Protein AF-A0A7S2BX86-F1 (afdb_monomer)

Nearest PDB structures (foldseek):
  5mog-assembly1_C  TM=6.515E-01  e=4.517E-07  Oryza sativa Indica Group
  3qj4-assembly1_A  TM=6.784E-01  e=6.298E-02  Homo sapiens
  4gu1-assembly1_A  TM=4.648E-01  e=1.376E-01  Homo sapiens
  6pxs-assembly1_C  TM=3.359E-01  e=2.782E+00  Chelativorans sp. BNC1

Organism: NCBI:txid236787

Structure (mmCIF, N/CA/C/O backbone):
data_AF-A0A7S2BX86-F1
#
_entry.id   AF-A0A7S2BX86-F1
#
loop_
_atom_site.group_PDB
_atom_site.id
_atom_site.type_symbol
_atom_site.label_atom_id
_atom_site.label_alt_id
_atom_site.label_comp_id
_atom_site.label_asym_id
_atom_site.label_entity_id
_atom_site.label_seq_id
_atom_site.pdbx_PDB_ins_code
_atom_site.Cartn_x
_atom_site.Cartn_y
_atom_site.Cartn_z
_atom_site.occupancy
_atom_site.B_iso_or_equiv
_atom_site.auth_seq_id
_atom_site.auth_comp_id
_atom_site.auth_asym_id
_atom_site.auth_atom_id
_atom_site.pdbx_PDB_model_num
ATOM 1 N N . SER A 1 1 ? 20.261 11.003 -6.331 1.00 62.62 1 SER A N 1
ATOM 2 C CA . SER A 1 1 ? 19.860 10.690 -7.721 1.00 62.62 1 SER A CA 1
ATOM 3 C C . SER A 1 1 ? 21.048 10.086 -8.467 1.00 62.62 1 SER A C 1
ATOM 5 O O . SER A 1 1 ? 22.180 10.383 -8.106 1.00 62.62 1 SER A O 1
ATOM 7 N N . SER A 1 2 ? 20.821 9.218 -9.463 1.00 82.38 2 SER A N 1
ATOM 8 C CA . SER A 1 2 ? 21.891 8.619 -10.286 1.00 82.38 2 SER A CA 1
ATOM 9 C C . SER A 1 2 ? 22.032 9.372 -11.618 1.00 82.38 2 SER A C 1
ATOM 11 O O . SER A 1 2 ? 21.102 9.319 -12.428 1.00 82.38 2 SER A O 1
ATOM 13 N N . PRO A 1 3 ? 23.171 10.042 -11.896 1.00 86.81 3 PRO A N 1
ATOM 14 C CA . PRO A 1 3 ? 23.381 10.758 -13.158 1.00 86.81 3 PRO A CA 1
ATOM 15 C C . PRO A 1 3 ? 23.343 9.854 -14.397 1.00 86.81 3 PRO A C 1
ATOM 17 O O . PRO A 1 3 ? 22.970 10.303 -15.477 1.00 86.81 3 PRO A O 1
ATOM 20 N N . GLY A 1 4 ? 23.720 8.578 -14.254 1.00 89.75 4 GLY A N 1
ATOM 21 C CA . GLY A 1 4 ? 23.665 7.605 -15.347 1.00 89.75 4 GLY A CA 1
ATOM 22 C C . GLY A 1 4 ? 22.229 7.280 -15.757 1.00 89.75 4 GLY A C 1
ATOM 23 O O . GLY A 1 4 ? 21.918 7.268 -16.945 1.00 89.75 4 GLY A O 1
ATOM 24 N N . LEU A 1 5 ? 21.342 7.093 -14.774 1.00 89.69 5 LEU A N 1
ATOM 25 C CA . LEU A 1 5 ? 19.931 6.792 -15.025 1.00 89.69 5 LEU A CA 1
ATOM 26 C C . LEU A 1 5 ? 1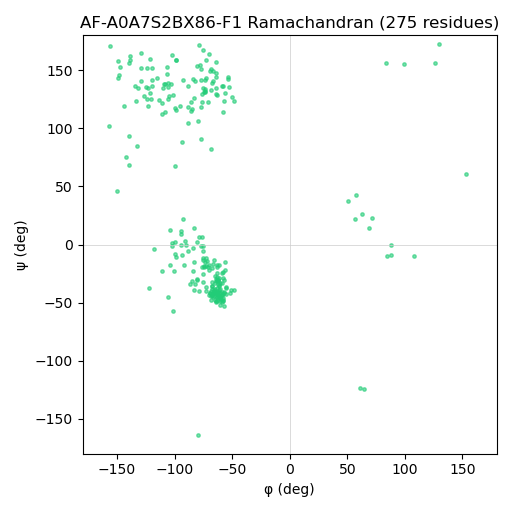9.139 8.028 -15.472 1.00 89.69 5 LEU A C 1
ATOM 28 O O . LEU A 1 5 ? 18.253 7.907 -16.310 1.00 89.69 5 LEU A O 1
ATOM 32 N N . ALA A 1 6 ? 19.496 9.223 -14.996 1.00 90.25 6 ALA A N 1
ATOM 33 C CA . ALA A 1 6 ? 18.808 10.471 -15.349 1.00 90.25 6 ALA A CA 1
ATOM 34 C C . ALA A 1 6 ? 18.856 10.818 -16.855 1.00 90.25 6 ALA A C 1
ATOM 36 O O . ALA A 1 6 ? 18.060 11.619 -17.342 1.00 90.25 6 ALA A O 1
ATOM 37 N N . LYS A 1 7 ? 19.771 10.206 -17.618 1.00 92.25 7 LYS A N 1
ATOM 38 C CA . LYS A 1 7 ? 19.843 10.364 -19.080 1.00 92.25 7 LYS A CA 1
ATOM 39 C C . LYS A 1 7 ? 18.691 9.674 -19.812 1.00 92.25 7 LYS A C 1
ATOM 41 O O . LYS A 1 7 ? 18.428 9.996 -20.968 1.00 92.25 7 LYS A O 1
ATOM 46 N N . PHE A 1 8 ? 18.018 8.720 -19.169 1.00 94.06 8 PHE A N 1
ATOM 47 C CA . PHE A 1 8 ? 16.879 8.026 -19.753 1.00 94.06 8 PHE A CA 1
ATOM 48 C C . PHE A 1 8 ? 15.582 8.696 -19.299 1.00 94.06 8 PHE A C 1
ATOM 50 O O . PHE A 1 8 ? 15.252 8.706 -18.114 1.00 94.06 8 PHE A O 1
ATOM 57 N N . ASP A 1 9 ? 14.823 9.205 -20.272 1.00 93.19 9 ASP A N 1
ATOM 58 C CA . ASP A 1 9 ? 13.551 9.915 -20.072 1.00 93.19 9 ASP A CA 1
ATOM 59 C C . ASP A 1 9 ? 12.583 9.168 -19.138 1.00 93.19 9 ASP A C 1
ATOM 61 O O . ASP A 1 9 ? 11.962 9.764 -18.264 1.00 93.19 9 ASP A O 1
ATOM 65 N N . VAL A 1 10 ? 12.532 7.839 -19.251 1.00 93.44 10 VAL A N 1
ATOM 66 C CA . VAL A 1 10 ? 11.709 6.972 -18.401 1.00 93.44 10 VAL A CA 1
ATOM 67 C C . VAL A 1 10 ? 12.004 7.113 -16.903 1.00 93.44 10 VAL A C 1
ATOM 69 O O . VAL A 1 10 ? 11.069 7.160 -16.107 1.00 93.44 10 VAL A O 1
ATOM 72 N N . PHE A 1 11 ? 13.274 7.216 -16.505 1.00 93.62 11 PHE A N 1
ATOM 73 C CA . PHE A 1 11 ? 13.642 7.328 -15.093 1.00 93.62 11 PHE A CA 1
ATOM 74 C C . PHE A 1 11 ? 13.506 8.757 -14.593 1.00 93.62 11 PHE A C 1
ATOM 76 O O . PHE A 1 11 ? 13.115 8.956 -13.450 1.00 93.62 11 PHE A O 1
ATOM 83 N N . SER A 1 12 ? 13.767 9.748 -15.445 1.00 92.56 12 SER A N 1
ATOM 84 C CA . SER A 1 12 ? 13.556 11.155 -15.099 1.00 92.56 12 SER A CA 1
ATOM 85 C C . SER A 1 12 ? 12.074 11.471 -14.893 1.00 92.56 12 SER A C 1
ATOM 87 O O . SER A 1 12 ? 11.727 12.151 -13.932 1.00 92.56 12 SER A O 1
ATOM 89 N N . LYS A 1 13 ? 11.187 10.907 -15.724 1.00 92.06 13 LYS A N 1
ATOM 90 C CA . LYS A 1 13 ? 9.732 10.992 -15.531 1.00 92.06 13 LYS A CA 1
ATOM 91 C C . LYS A 1 13 ? 9.256 10.234 -14.295 1.00 92.06 13 LYS A C 1
ATOM 93 O O . LYS A 1 13 ? 8.434 10.753 -13.549 1.00 92.06 13 LYS A O 1
ATOM 98 N N . ALA A 1 14 ? 9.781 9.035 -14.044 1.00 91.75 14 ALA A N 1
ATOM 99 C CA . ALA A 1 14 ? 9.449 8.300 -12.823 1.00 91.75 14 ALA A CA 1
ATOM 100 C C . ALA A 1 14 ? 9.889 9.072 -11.569 1.00 91.75 14 ALA A C 1
ATOM 102 O O . ALA A 1 14 ? 9.133 9.168 -10.608 1.00 91.75 14 ALA A O 1
ATOM 103 N N . ALA A 1 15 ? 11.075 9.683 -11.601 1.00 90.38 15 ALA A N 1
ATOM 104 C CA . ALA A 1 15 ? 11.607 10.488 -10.505 1.00 90.38 15 ALA A CA 1
ATOM 105 C C . ALA A 1 15 ? 10.874 11.825 -10.300 1.00 90.38 15 ALA A C 1
ATOM 107 O O . ALA A 1 15 ? 11.018 12.423 -9.238 1.00 90.38 15 ALA A O 1
ATOM 108 N N . SER A 1 16 ? 10.108 12.307 -11.285 1.00 89.56 16 SER A N 1
ATOM 109 C CA . SER A 1 16 ? 9.300 13.524 -11.140 1.00 89.56 16 SER A CA 1
ATOM 110 C C . SER A 1 16 ? 7.940 13.276 -10.483 1.00 89.56 16 SER A C 1
ATOM 112 O O . SER A 1 16 ? 7.166 14.217 -10.322 1.00 89.56 16 SER A O 1
ATOM 114 N N . LEU A 1 17 ? 7.597 12.022 -10.176 1.00 89.25 17 LEU A N 1
ATOM 115 C CA . LEU A 1 17 ? 6.367 11.700 -9.463 1.00 89.25 17 LEU A CA 1
ATOM 116 C C . LEU A 1 17 ? 6.531 12.032 -7.979 1.00 89.25 17 LEU A C 1
ATOM 118 O O . LEU A 1 17 ? 7.505 11.630 -7.347 1.00 89.25 17 LEU A O 1
ATOM 122 N N . ASN A 1 18 ? 5.566 12.770 -7.431 1.00 89.81 18 ASN A N 1
ATOM 123 C CA . ASN A 1 18 ? 5.542 13.066 -6.002 1.00 89.81 18 ASN A CA 1
ATOM 124 C C . ASN A 1 18 ? 5.092 11.836 -5.207 1.00 89.81 18 ASN A C 1
ATOM 126 O O . ASN A 1 18 ? 4.554 10.879 -5.768 1.00 89.81 18 ASN A O 1
ATOM 130 N N . GLY A 1 19 ? 5.273 11.899 -3.892 1.00 91.50 19 GLY A N 1
ATOM 131 C CA . GLY A 1 19 ? 4.654 10.977 -2.949 1.00 91.50 19 GLY A CA 1
ATOM 132 C C . GLY A 1 19 ? 3.448 11.596 -2.241 1.00 91.50 19 GLY A C 1
ATOM 133 O O . GLY A 1 19 ? 3.286 12.817 -2.227 1.00 91.50 19 GLY A O 1
ATOM 134 N N . ILE A 1 20 ? 2.622 10.745 -1.643 1.00 93.06 20 ILE A N 1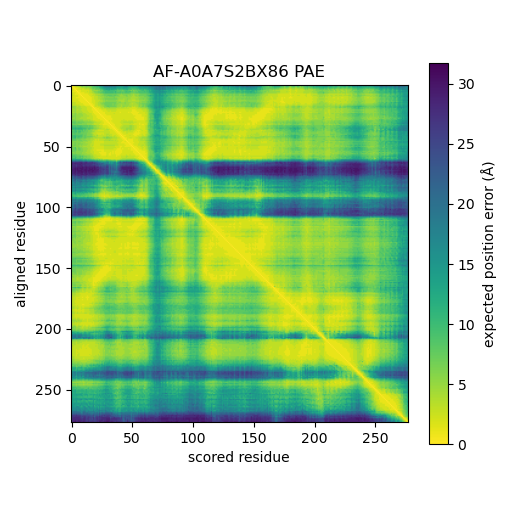
ATOM 135 C CA . ILE A 1 20 ? 1.592 11.103 -0.668 1.00 93.06 20 ILE A CA 1
ATOM 136 C C . ILE A 1 20 ? 2.027 10.676 0.729 1.00 93.06 20 ILE A C 1
ATOM 138 O O . ILE A 1 20 ? 2.777 9.710 0.897 1.00 93.06 20 ILE A O 1
ATOM 142 N N . ASP A 1 21 ? 1.516 11.392 1.723 1.00 96.44 21 ASP A N 1
ATOM 143 C CA . ASP A 1 21 ? 1.677 11.015 3.120 1.00 96.44 21 ASP A CA 1
ATOM 144 C C . ASP A 1 21 ? 0.779 9.820 3.442 1.00 96.44 21 ASP A C 1
ATOM 146 O O . ASP A 1 21 ? -0.362 9.734 2.960 1.00 96.44 21 ASP A O 1
ATOM 150 N N . VAL A 1 22 ? 1.318 8.914 4.259 1.00 96.25 22 VAL A N 1
ATOM 151 C CA . VAL A 1 22 ? 0.605 7.748 4.779 1.00 96.25 22 VAL A CA 1
ATOM 152 C C . VAL A 1 22 ? 0.756 7.663 6.291 1.00 96.25 22 VAL A C 1
ATOM 154 O O . VAL A 1 22 ? 1.834 7.905 6.835 1.00 96.25 22 VAL A O 1
ATOM 157 N N . ILE A 1 23 ? -0.322 7.281 6.970 1.00 98.00 23 ILE A N 1
ATOM 158 C CA . ILE A 1 23 ? -0.281 6.812 8.358 1.00 98.00 23 ILE A CA 1
ATOM 159 C C . ILE A 1 23 ? -0.665 5.342 8.335 1.00 98.00 23 ILE A C 1
ATOM 161 O O . ILE A 1 23 ? -1.729 5.015 7.825 1.00 98.00 23 ILE A O 1
ATOM 165 N N . SER A 1 24 ? 0.185 4.480 8.879 1.00 97.06 24 SER A N 1
ATOM 166 C CA . SER A 1 24 ? -0.137 3.073 9.094 1.00 97.06 24 SER A CA 1
ATOM 167 C C . SER A 1 24 ? -0.391 2.841 10.573 1.00 97.06 24 SER A C 1
ATOM 169 O O . SER A 1 24 ? 0.290 3.406 11.431 1.00 97.06 24 SER A O 1
ATOM 171 N N . THR A 1 25 ? -1.399 2.046 10.888 1.00 98.00 25 THR A N 1
ATOM 172 C CA . THR A 1 25 ? -1.791 1.710 12.250 1.00 98.00 25 THR A CA 1
ATOM 173 C C . THR A 1 25 ? -1.982 0.212 12.367 1.00 98.00 25 THR A C 1
ATOM 175 O O . THR A 1 25 ? -2.632 -0.405 11.529 1.00 98.00 25 THR A O 1
ATOM 178 N N . ARG A 1 26 ? -1.444 -0.382 13.428 1.00 97.62 26 ARG A N 1
ATOM 179 C CA . ARG A 1 26 ? -1.760 -1.748 13.830 1.00 97.62 26 ARG A CA 1
ATOM 180 C C . ARG A 1 26 ? -2.560 -1.727 15.119 1.00 97.62 26 ARG A C 1
ATOM 182 O O . ARG A 1 26 ? -2.211 -0.976 16.023 1.00 97.62 26 ARG A O 1
ATOM 189 N N . LEU A 1 27 ? -3.626 -2.517 15.179 1.00 97.44 27 LEU A N 1
ATOM 190 C CA . LEU A 1 27 ? -4.488 -2.647 16.354 1.00 97.44 27 LEU A CA 1
ATOM 191 C C . LEU A 1 27 ? -4.548 -4.111 16.781 1.00 97.44 27 LEU A C 1
ATOM 193 O O . LEU A 1 27 ? -4.777 -4.980 15.938 1.00 97.44 27 LEU A O 1
ATOM 197 N N . TRP A 1 28 ? -4.407 -4.356 18.080 1.00 96.12 28 TRP A N 1
ATOM 198 C CA . TRP A 1 28 ? -4.629 -5.653 18.713 1.00 96.12 28 TRP A CA 1
ATOM 199 C C . TRP A 1 28 ? -5.877 -5.563 19.574 1.00 96.12 28 TRP A C 1
ATOM 201 O O . TRP A 1 28 ? -5.967 -4.702 20.449 1.00 96.12 28 TRP A O 1
ATOM 211 N N . LEU A 1 29 ? -6.861 -6.416 19.302 1.00 95.69 29 LEU A N 1
ATOM 212 C CA . LEU A 1 29 ? -8.155 -6.377 19.975 1.00 95.69 29 LEU A CA 1
ATOM 213 C C . LEU A 1 29 ? -8.248 -7.406 21.102 1.00 95.69 29 LEU A C 1
ATOM 215 O O . LEU A 1 29 ? -7.545 -8.414 21.105 1.00 95.69 29 LEU A O 1
ATOM 219 N N . ASP A 1 30 ? -9.161 -7.170 22.039 1.00 93.25 30 ASP A N 1
ATOM 220 C CA . ASP A 1 30 ? -9.475 -8.078 23.150 1.00 93.25 30 ASP A CA 1
ATOM 221 C C . ASP A 1 30 ? -10.282 -9.308 22.727 1.00 93.25 30 ASP A C 1
ATOM 223 O O . ASP A 1 30 ? -10.327 -10.312 23.434 1.00 93.25 30 ASP A O 1
ATOM 227 N N . LYS A 1 31 ? -10.921 -9.235 21.561 1.00 90.81 31 LYS A N 1
ATOM 228 C CA . LYS A 1 31 ? -11.751 -10.298 21.006 1.00 90.81 31 LYS A CA 1
ATOM 229 C C . LYS A 1 31 ? -11.520 -10.464 19.516 1.00 90.81 31 LYS A C 1
ATOM 231 O O . LYS A 1 31 ? -11.076 -9.549 18.818 1.00 90.81 31 LYS A O 1
ATOM 236 N N . LYS A 1 32 ? -11.869 -11.646 19.016 1.00 89.94 32 LYS A N 1
ATOM 237 C CA . LYS A 1 32 ? -12.010 -11.867 17.580 1.00 89.94 32 LYS A CA 1
ATOM 238 C C . LYS A 1 32 ? -13.216 -11.093 17.060 1.00 89.94 32 LYS A C 1
ATOM 240 O O . LYS A 1 32 ? -14.293 -11.125 17.662 1.00 89.94 32 LYS A O 1
ATOM 245 N N . VAL A 1 33 ? -13.013 -10.394 15.951 1.00 91.06 33 VAL A N 1
ATOM 246 C CA . VAL A 1 33 ? -14.070 -9.695 15.223 1.00 91.06 33 VAL A CA 1
ATOM 247 C C . VAL A 1 33 ? -14.270 -10.421 13.906 1.00 91.06 33 VAL A C 1
ATOM 249 O O . VAL A 1 33 ? -13.393 -10.417 13.046 1.00 91.06 33 VAL A O 1
ATOM 252 N N . GLU A 1 34 ? -15.425 -11.057 13.756 1.00 88.56 34 GLU A N 1
ATOM 253 C CA . GLU A 1 34 ? -15.802 -11.684 12.496 1.00 88.56 34 GLU A CA 1
ATOM 254 C C . GLU A 1 34 ? -16.178 -10.606 11.485 1.00 88.56 34 GLU A C 1
ATOM 256 O O . GLU A 1 34 ? -16.978 -9.716 11.770 1.00 88.56 34 GLU A O 1
ATOM 261 N N . THR A 1 35 ? -15.627 -10.704 10.280 1.00 85.94 35 THR A N 1
ATOM 262 C CA . THR A 1 35 ? -16.007 -9.836 9.169 1.00 85.94 35 THR A CA 1
ATOM 263 C C . THR A 1 35 ? -16.453 -10.690 7.986 1.00 85.94 35 THR A C 1
ATOM 265 O O . THR A 1 35 ? -16.046 -11.843 7.811 1.00 85.94 35 THR A O 1
ATOM 268 N N . ARG A 1 36 ? -17.339 -10.137 7.149 1.00 85.06 36 ARG A N 1
ATOM 269 C CA . ARG A 1 36 ? -17.736 -10.797 5.894 1.00 85.06 36 ARG A CA 1
ATOM 270 C C . ARG A 1 36 ? -16.575 -10.836 4.903 1.00 85.06 36 ARG A C 1
ATOM 272 O O . ARG A 1 36 ? -16.415 -11.815 4.185 1.00 85.06 36 ARG A O 1
ATOM 279 N N . THR A 1 37 ? -15.808 -9.750 4.842 1.00 83.50 37 THR A N 1
ATOM 280 C CA . THR A 1 37 ? -14.592 -9.640 4.039 1.00 83.50 37 THR A CA 1
ATOM 281 C C . THR A 1 37 ? -13.437 -9.225 4.946 1.00 83.50 37 THR A C 1
ATOM 283 O O . THR A 1 37 ? -13.605 -8.303 5.750 1.00 83.50 37 THR A O 1
ATOM 286 N N . PRO A 1 38 ? -12.257 -9.850 4.818 1.00 87.94 38 PRO A N 1
ATOM 287 C CA . PRO A 1 38 ? -11.114 -9.579 5.688 1.00 87.94 38 PRO A CA 1
ATOM 288 C C . PRO A 1 38 ? -10.402 -8.260 5.342 1.00 87.94 38 PRO A C 1
ATOM 290 O O . PRO A 1 38 ? -9.352 -7.958 5.889 1.00 87.94 38 PRO A O 1
ATOM 293 N N . ALA A 1 39 ? -10.950 -7.461 4.427 1.00 89.44 39 ALA A N 1
ATOM 294 C CA . ALA A 1 39 ? -10.471 -6.129 4.104 1.00 89.44 39 ALA A CA 1
ATOM 295 C C . ALA A 1 39 ? -11.640 -5.228 3.693 1.00 89.44 39 ALA A C 1
ATOM 297 O O . ALA A 1 39 ? -12.656 -5.715 3.176 1.00 89.44 39 ALA A O 1
ATOM 298 N N . ASN A 1 40 ? -11.492 -3.920 3.901 1.00 91.19 40 ASN A N 1
ATOM 299 C CA . ASN A 1 40 ? -12.434 -2.918 3.407 1.00 91.19 40 ASN A CA 1
ATOM 300 C C . ASN A 1 40 ? -11.771 -1.540 3.249 1.00 91.19 40 ASN A C 1
ATOM 302 O O . ASN A 1 40 ? -10.644 -1.316 3.693 1.00 91.19 40 ASN A O 1
ATOM 306 N N . VAL A 1 41 ? -12.494 -0.608 2.627 1.00 91.50 41 VAL A N 1
ATOM 307 C CA . VAL A 1 41 ? -12.053 0.770 2.381 1.00 91.50 41 VAL A CA 1
ATOM 308 C C . VAL A 1 41 ? -12.918 1.774 3.148 1.00 91.50 41 VAL A C 1
ATOM 310 O O . VAL A 1 41 ? -14.136 1.627 3.236 1.00 91.50 41 VAL A O 1
ATOM 313 N N . PHE A 1 42 ? -12.295 2.836 3.649 1.00 91.88 42 PHE A N 1
ATOM 314 C CA . PHE A 1 42 ? -12.948 4.020 4.196 1.00 91.88 42 PHE A CA 1
ATOM 315 C C . PHE A 1 42 ? -12.830 5.162 3.192 1.00 91.88 42 PHE A C 1
ATOM 317 O O . PHE A 1 42 ? -11.740 5.504 2.724 1.00 91.88 42 PHE A O 1
ATOM 324 N N . SER A 1 43 ? -13.951 5.785 2.852 1.00 90.62 43 SER A N 1
ATOM 325 C CA . SER A 1 43 ? -13.957 6.937 1.959 1.00 90.62 43 SER A CA 1
ATOM 326 C C . SER A 1 43 ? -15.098 7.871 2.318 1.00 90.62 43 SER A C 1
ATOM 328 O O . SER A 1 43 ? -16.187 7.410 2.645 1.00 90.62 43 SER A O 1
ATOM 330 N N . ARG A 1 44 ? -14.852 9.182 2.202 1.00 90.19 44 ARG A N 1
ATOM 331 C CA . ARG A 1 44 ? -15.856 10.247 2.386 1.00 90.19 44 ARG A CA 1
ATOM 332 C C . ARG A 1 44 ? -16.470 10.344 3.791 1.00 90.19 44 ARG A C 1
ATOM 334 O O . ARG A 1 44 ? -17.574 10.854 3.924 1.00 90.19 44 ARG A O 1
ATOM 341 N N . PHE A 1 45 ? -15.747 9.903 4.816 1.00 92.81 45 PHE A N 1
ATOM 342 C CA . PHE A 1 45 ? -16.042 10.251 6.208 1.00 92.81 45 PHE A CA 1
ATOM 343 C C . PHE A 1 45 ? -15.437 11.621 6.527 1.00 92.81 45 PHE A C 1
ATOM 345 O O . PHE A 1 45 ? -14.316 11.909 6.093 1.00 92.81 45 PHE A O 1
ATOM 352 N N . ASP A 1 46 ? -16.145 12.451 7.291 1.00 95.00 46 ASP A N 1
ATOM 353 C CA . ASP A 1 46 ? -15.663 13.785 7.675 1.00 95.00 46 ASP A CA 1
ATOM 354 C C . ASP A 1 46 ? -14.368 13.688 8.497 1.00 95.00 46 ASP A C 1
ATOM 356 O O . ASP A 1 46 ? -13.437 14.480 8.327 1.00 95.00 46 ASP A O 1
ATOM 360 N N . GLU A 1 47 ? -14.258 12.647 9.323 1.00 95.69 47 GLU A N 1
ATOM 361 C CA . GLU A 1 47 ? -13.094 12.345 10.149 1.00 95.69 47 GLU A CA 1
ATOM 362 C C . GLU A 1 47 ? -11.831 12.049 9.336 1.00 95.69 47 GLU A C 1
ATOM 364 O O . GLU A 1 47 ? -10.726 12.277 9.825 1.00 95.69 47 GLU A O 1
ATOM 369 N N . LEU A 1 48 ? -11.970 11.605 8.081 1.00 94.75 48 LEU A N 1
ATOM 370 C CA . LEU A 1 48 ? -10.827 11.384 7.194 1.00 94.75 48 LEU A CA 1
ATOM 371 C C . LEU A 1 48 ? -10.201 12.695 6.708 1.00 94.75 48 LEU A C 1
ATOM 373 O O . LEU A 1 48 ? -9.070 12.679 6.231 1.00 94.75 48 LEU A O 1
ATOM 377 N N . ARG A 1 49 ? -10.905 13.834 6.792 1.00 94.94 49 ARG A N 1
ATOM 378 C CA . ARG A 1 49 ? -10.397 15.158 6.373 1.00 94.94 49 ARG A CA 1
ATOM 379 C C . ARG A 1 49 ? -9.794 15.169 4.958 1.00 94.94 49 ARG A C 1
ATOM 381 O O . ARG A 1 49 ? -8.789 15.828 4.701 1.00 94.94 49 ARG A O 1
ATOM 388 N N . GLY A 1 50 ? -10.402 14.421 4.036 1.00 92.75 50 GLY A N 1
ATOM 389 C CA . GLY A 1 50 ? -9.933 14.279 2.651 1.00 92.75 50 GLY A CA 1
ATOM 390 C C . GLY A 1 50 ? -8.919 13.151 2.410 1.00 92.75 50 GLY A C 1
ATOM 391 O O . GLY A 1 50 ? -8.521 12.941 1.262 1.00 92.75 50 GLY A O 1
ATOM 392 N N . ALA A 1 51 ? -8.530 12.405 3.445 1.00 95.00 51 ALA A N 1
ATOM 393 C CA . ALA A 1 51 ? -7.803 11.151 3.299 1.00 95.00 51 ALA A CA 1
ATOM 394 C C . ALA A 1 51 ? -8.718 10.029 2.773 1.00 95.00 51 ALA A C 1
ATOM 396 O O . ALA A 1 51 ? -9.946 10.070 2.896 1.00 95.00 51 ALA A O 1
ATOM 397 N N . GLY A 1 52 ? -8.106 9.002 2.191 1.00 94.50 52 GLY A N 1
ATOM 398 C CA . GLY A 1 52 ? -8.719 7.681 2.052 1.00 94.50 52 GLY A CA 1
ATOM 399 C C . GLY A 1 52 ? -8.197 6.764 3.150 1.00 94.50 52 GLY A C 1
ATOM 400 O O . GLY A 1 52 ? -7.123 7.017 3.690 1.00 94.50 52 GLY A O 1
ATOM 401 N N . GLY A 1 53 ? -8.922 5.698 3.468 1.00 94.19 53 GLY A N 1
ATOM 402 C CA . GLY A 1 53 ? -8.434 4.699 4.410 1.00 94.19 53 GLY A CA 1
ATOM 403 C C . GLY A 1 53 ? -8.736 3.272 3.983 1.00 94.19 53 GLY A C 1
ATOM 404 O O . GLY 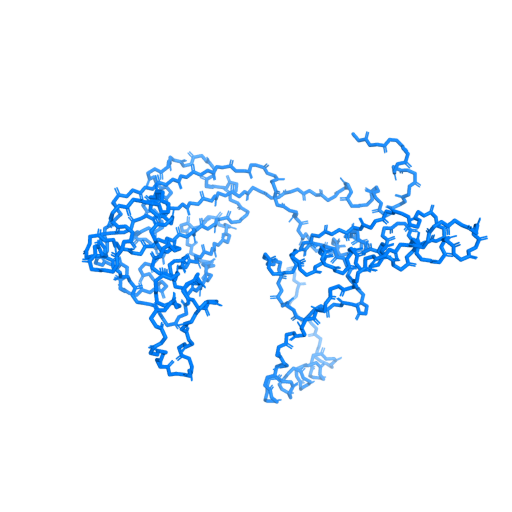A 1 53 ? -9.602 3.035 3.142 1.00 94.19 53 GLY A O 1
ATOM 405 N N . THR A 1 54 ? -8.035 2.320 4.578 1.00 94.12 54 THR A N 1
ATOM 406 C CA . THR A 1 54 ? -8.299 0.883 4.449 1.00 94.12 54 THR A CA 1
ATOM 407 C C . THR A 1 54 ? -8.116 0.195 5.785 1.00 94.12 54 THR A C 1
ATOM 409 O O . THR A 1 54 ? -7.342 0.670 6.612 1.00 94.12 54 THR A O 1
ATOM 412 N N . PHE A 1 55 ? -8.767 -0.951 5.967 1.00 94.88 55 PHE A N 1
ATOM 413 C CA . PHE A 1 55 ? -8.368 -1.908 6.991 1.00 94.88 55 PHE A CA 1
ATOM 414 C C . PHE A 1 55 ? -8.224 -3.313 6.408 1.00 94.88 55 PHE A C 1
ATOM 416 O O . PHE A 1 55 ? -8.910 -3.669 5.448 1.00 94.88 55 PHE A O 1
ATOM 423 N N . PHE A 1 56 ? -7.355 -4.099 7.033 1.00 93.00 56 PHE A N 1
ATOM 424 C CA . PHE A 1 56 ? -7.063 -5.492 6.729 1.00 93.00 56 PHE A CA 1
ATOM 425 C C . PHE A 1 56 ? -7.050 -6.290 8.037 1.00 93.00 56 PHE A C 1
ATOM 427 O O . PHE A 1 56 ? -6.295 -5.964 8.953 1.00 93.00 56 PHE A O 1
ATOM 434 N N . MET A 1 57 ? -7.872 -7.332 8.117 1.00 92.38 57 MET A N 1
ATOM 435 C CA . MET A 1 57 ? -7.891 -8.327 9.188 1.00 92.38 57 MET A CA 1
ATOM 436 C C . MET A 1 57 ? -6.720 -9.284 8.969 1.00 92.38 57 MET A C 1
ATOM 438 O O . MET A 1 57 ? -6.845 -10.263 8.233 1.00 92.38 57 MET A O 1
ATOM 442 N N . LEU A 1 58 ? -5.560 -8.982 9.553 1.00 89.69 58 LEU A N 1
ATOM 443 C CA . LEU A 1 58 ? -4.333 -9.746 9.311 1.00 89.69 58 LEU A CA 1
ATOM 444 C C . LEU A 1 58 ? -4.487 -11.199 9.753 1.00 89.69 58 LEU A C 1
ATOM 446 O O . LEU A 1 58 ? -4.065 -12.102 9.038 1.00 89.69 58 LEU A O 1
ATOM 450 N N . ASP A 1 59 ? -5.164 -11.413 10.881 1.00 85.50 59 ASP A N 1
ATOM 451 C CA . ASP A 1 59 ? -5.436 -12.744 11.410 1.00 85.50 59 ASP A CA 1
ATOM 452 C C . ASP A 1 59 ? -6.334 -13.575 10.488 1.00 85.50 59 ASP A C 1
ATOM 454 O O . ASP A 1 59 ? -6.198 -14.788 10.438 1.00 85.50 59 ASP A O 1
ATOM 458 N N . GLN A 1 60 ? -7.224 -12.946 9.721 1.00 84.94 60 GLN A N 1
ATOM 459 C CA . GLN A 1 60 ? -8.076 -13.666 8.772 1.00 84.94 60 GLN A CA 1
ATOM 460 C C . GLN A 1 60 ? -7.395 -13.869 7.413 1.00 84.94 60 GLN A C 1
ATOM 462 O O . GLN A 1 60 ? -7.618 -14.888 6.764 1.00 84.94 60 GLN A O 1
ATOM 467 N N . LEU A 1 61 ? -6.570 -12.911 6.974 1.00 79.44 61 LEU A N 1
ATOM 468 C CA . LEU A 1 61 ? -5.835 -13.008 5.710 1.00 79.44 61 LEU A CA 1
ATOM 469 C C . LEU A 1 61 ? -4.742 -14.078 5.768 1.00 79.44 61 LEU A C 1
ATOM 471 O O . LEU A 1 61 ? -4.600 -14.842 4.819 1.00 79.44 61 LEU A O 1
ATOM 475 N N . GLN A 1 62 ? -4.004 -14.168 6.873 1.00 71.31 62 GLN A N 1
ATOM 476 C CA . GLN A 1 62 ? -2.898 -15.126 7.007 1.00 71.31 62 GLN A CA 1
ATOM 477 C C . GLN A 1 62 ? -3.396 -16.565 7.178 1.00 71.31 62 GLN A C 1
ATOM 479 O O . GLN A 1 62 ? -2.876 -17.479 6.549 1.00 71.31 62 GLN A O 1
ATOM 484 N N . VAL A 1 63 ? -4.503 -16.760 7.898 1.00 60.81 63 VAL A N 1
ATOM 485 C CA . VAL A 1 63 ? -5.151 -18.078 8.021 1.00 60.81 63 VAL A CA 1
ATOM 486 C C . VAL A 1 63 ? -5.708 -18.572 6.672 1.00 60.81 63 VAL A C 1
ATOM 488 O O . VAL A 1 63 ? -5.798 -19.777 6.428 1.00 60.81 63 VAL A O 1
ATOM 491 N N . SER A 1 64 ? -6.056 -17.659 5.756 1.00 49.53 64 SER A N 1
ATOM 492 C CA . SER A 1 64 ? -6.661 -18.021 4.468 1.00 49.53 64 SER A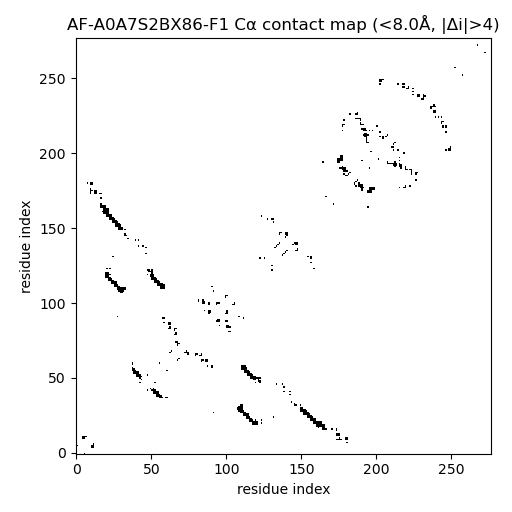 CA 1
ATOM 493 C C . SER A 1 64 ? -5.690 -18.617 3.439 1.00 49.53 64 SER A C 1
ATOM 495 O O . SER A 1 64 ? -6.153 -19.321 2.542 1.00 49.53 64 SER A O 1
ATOM 497 N N . ASP A 1 65 ? -4.376 -18.414 3.593 1.00 46.69 65 ASP A N 1
ATOM 498 C CA . ASP A 1 65 ? -3.369 -18.868 2.615 1.00 46.69 65 ASP A CA 1
ATOM 499 C C . ASP A 1 65 ? -2.802 -20.266 2.926 1.00 46.69 65 ASP A C 1
ATOM 501 O O . ASP A 1 65 ? -2.272 -20.937 2.041 1.00 46.69 65 ASP A O 1
ATOM 505 N N . GLN A 1 66 ? -2.976 -20.757 4.160 1.00 45.06 66 GLN A N 1
ATOM 506 C CA . GLN A 1 66 ? -2.439 -22.058 4.587 1.00 45.06 66 GLN A CA 1
ATOM 507 C C . GLN A 1 66 ? -3.491 -23.090 4.997 1.00 45.06 66 GLN A C 1
ATOM 509 O O . GLN A 1 66 ? -3.177 -24.270 5.159 1.00 45.06 66 GLN A O 1
ATOM 514 N N . GLY A 1 67 ? -4.769 -22.708 5.017 1.00 41.88 67 GLY A N 1
ATOM 515 C CA . GLY A 1 67 ? -5.848 -23.684 5.042 1.00 41.88 67 GLY A CA 1
ATOM 516 C C . GLY A 1 67 ? -7.129 -23.203 5.687 1.00 41.88 67 GLY A C 1
ATOM 517 O O . GLY A 1 67 ? -7.566 -23.848 6.621 1.00 41.88 67 GLY A O 1
ATOM 518 N N . TYR A 1 68 ? -7.782 -22.155 5.176 1.00 44.25 68 TYR A N 1
ATOM 519 C CA . TYR A 1 68 ? -9.216 -21.943 5.419 1.00 44.25 68 TYR A CA 1
ATOM 520 C C . TYR A 1 68 ? -9.849 -21.064 4.334 1.00 44.25 68 TYR A C 1
ATOM 522 O O . TYR A 1 68 ? -9.754 -19.840 4.332 1.00 44.25 68 TYR A O 1
ATOM 530 N N . THR A 1 69 ? -10.557 -21.705 3.406 1.00 38.47 69 THR A N 1
ATOM 531 C CA . THR A 1 69 ? -11.422 -21.044 2.424 1.00 38.47 69 THR A CA 1
ATOM 532 C C . THR A 1 69 ? -12.802 -20.799 3.034 1.00 38.47 69 THR A C 1
ATOM 534 O O . THR A 1 69 ? -13.525 -21.760 3.300 1.00 38.47 69 THR A O 1
ATOM 537 N N . LYS A 1 70 ? -13.240 -19.543 3.191 1.00 34.34 70 LYS A N 1
ATOM 538 C CA . LYS A 1 70 ? -14.631 -19.255 3.614 1.00 34.34 70 LYS A CA 1
ATOM 539 C C . LYS A 1 70 ? -15.666 -19.415 2.486 1.00 34.34 70 LYS A C 1
ATOM 541 O O . LYS A 1 70 ? -16.858 -19.339 2.759 1.00 34.34 70 LYS A O 1
ATOM 546 N N . ASP A 1 71 ? -15.229 -19.761 1.271 1.00 40.59 71 ASP A N 1
ATOM 547 C CA . ASP A 1 71 ? -16.124 -20.200 0.191 1.00 40.59 71 ASP A CA 1
ATOM 548 C C . ASP A 1 71 ? -16.199 -21.750 0.023 1.00 40.59 71 ASP A C 1
ATOM 550 O O . ASP A 1 71 ? -17.092 -22.215 -0.681 1.00 40.59 71 ASP A O 1
ATOM 554 N N . TYR A 1 72 ? -15.332 -22.577 0.660 1.00 40.75 72 TYR A N 1
ATOM 555 C CA . TYR A 1 72 ? -15.139 -24.015 0.307 1.00 40.75 72 TYR A CA 1
ATOM 556 C C . TYR A 1 72 ? -14.717 -24.995 1.454 1.00 40.75 72 TYR A C 1
ATOM 558 O O . TYR A 1 72 ? -13.872 -25.861 1.251 1.00 40.75 72 TYR A O 1
ATOM 566 N N . GLY A 1 73 ? -15.342 -24.955 2.640 1.00 36.03 73 GLY A N 1
ATOM 567 C CA . GLY A 1 73 ? -15.279 -26.056 3.639 1.00 36.03 73 GLY A CA 1
ATOM 568 C C . GLY A 1 73 ? -14.059 -26.099 4.590 1.00 36.03 73 GLY A C 1
ATOM 569 O O . GLY A 1 73 ? -13.006 -25.542 4.304 1.00 36.03 73 GLY A O 1
ATOM 570 N N . LEU A 1 74 ? -14.239 -26.740 5.760 1.00 44.69 74 LEU A N 1
ATOM 571 C CA . LEU A 1 74 ? -13.239 -26.890 6.838 1.00 44.69 74 LEU A CA 1
ATOM 572 C C . LEU A 1 74 ? -12.174 -27.946 6.461 1.00 44.69 74 LEU A C 1
ATOM 574 O O . LEU A 1 74 ? -12.535 -29.037 6.015 1.00 44.69 74 LEU A O 1
ATOM 578 N N . THR A 1 75 ? -10.885 -27.662 6.684 1.00 51.50 75 THR A N 1
ATOM 579 C CA . THR A 1 75 ? -9.809 -28.672 6.615 1.00 51.50 75 THR A CA 1
ATOM 580 C C . THR A 1 75 ? -9.701 -29.433 7.941 1.00 51.50 75 THR A C 1
ATOM 582 O O . THR A 1 75 ? -9.873 -28.849 9.009 1.00 51.50 75 THR A O 1
ATOM 585 N N . THR A 1 76 ? -9.422 -30.736 7.883 1.00 59.12 76 THR A N 1
ATOM 586 C CA . THR A 1 76 ? -9.131 -31.587 9.057 1.00 59.12 76 THR A CA 1
ATOM 587 C C . THR A 1 76 ? -7.637 -31.892 9.192 1.00 59.12 76 THR A C 1
ATOM 589 O O . THR A 1 76 ? -7.259 -32.818 9.902 1.00 59.12 76 THR A O 1
ATOM 592 N N . ASP A 1 77 ? -6.800 -31.183 8.438 1.00 66.56 77 ASP A N 1
ATOM 593 C CA . ASP A 1 77 ? -5.353 -31.368 8.401 1.00 66.56 77 ASP A CA 1
ATOM 594 C C . ASP A 1 77 ? -4.702 -30.684 9.612 1.00 66.56 77 ASP A C 1
ATOM 596 O O . ASP A 1 77 ? -4.658 -29.456 9.692 1.00 66.56 77 ASP A O 1
ATOM 600 N N . GLU A 1 78 ? -4.254 -31.488 10.577 1.00 66.12 78 GLU A N 1
ATOM 601 C CA . GLU A 1 78 ? -3.712 -31.017 11.857 1.00 66.12 78 GLU A CA 1
ATOM 602 C C . GLU A 1 78 ? -2.421 -30.197 11.693 1.00 66.12 78 GLU A C 1
ATOM 604 O O . GLU A 1 78 ? -2.211 -29.254 12.455 1.00 66.12 78 GLU A O 1
ATOM 609 N N . GLU A 1 79 ? -1.587 -30.489 10.685 1.00 63.06 79 GLU A N 1
ATOM 610 C CA . GLU A 1 79 ? -0.342 -29.743 10.435 1.00 63.06 79 GLU A CA 1
ATOM 611 C C . GLU A 1 79 ? -0.636 -28.322 9.943 1.00 63.06 79 GLU A C 1
ATOM 613 O O . GLU A 1 79 ? -0.046 -27.359 10.426 1.00 63.06 79 GLU A O 1
ATOM 618 N N . ARG A 1 80 ? -1.616 -28.172 9.045 1.00 64.19 80 ARG A N 1
ATOM 619 C CA . ARG A 1 80 ? -2.052 -26.855 8.549 1.00 64.19 80 ARG A CA 1
ATOM 620 C C . ARG A 1 80 ? -2.725 -26.007 9.617 1.00 64.19 80 ARG A C 1
ATOM 622 O O . ARG A 1 80 ? -2.576 -24.789 9.616 1.00 64.19 80 ARG A O 1
ATOM 629 N N . ILE A 1 81 ? -3.476 -26.642 10.517 1.00 63.25 81 ILE A N 1
ATOM 630 C CA . ILE A 1 81 ? -4.071 -25.956 11.670 1.00 63.25 81 ILE A CA 1
ATOM 631 C C . ILE A 1 81 ? -2.956 -25.412 12.568 1.00 63.25 81 ILE A C 1
ATOM 633 O O . ILE A 1 81 ? -3.005 -24.245 12.943 1.00 63.25 81 ILE A O 1
ATOM 637 N N . ALA A 1 82 ? -1.927 -26.218 12.845 1.00 65.06 82 ALA A N 1
ATOM 638 C CA . ALA A 1 82 ? -0.787 -25.794 13.652 1.00 65.06 82 ALA A CA 1
ATOM 639 C C . ALA A 1 82 ? 0.017 -24.647 13.007 1.00 65.06 82 ALA A C 1
ATOM 641 O O . ALA A 1 82 ? 0.463 -23.750 13.718 1.00 65.06 82 ALA A O 1
ATOM 642 N N . GLU A 1 83 ? 0.184 -24.643 11.680 1.00 66.31 83 GLU A N 1
ATOM 643 C CA . GLU A 1 83 ? 0.891 -23.572 10.958 1.00 66.31 83 GLU A CA 1
ATOM 644 C C . GLU A 1 83 ? 0.115 -22.244 10.994 1.00 66.31 83 GLU A C 1
ATOM 646 O O . GLU A 1 83 ? 0.656 -21.215 11.397 1.00 66.31 83 GLU A O 1
ATOM 651 N N . ALA A 1 84 ? -1.189 -22.278 10.697 1.00 65.00 84 ALA A N 1
ATOM 652 C CA . ALA A 1 84 ? -2.057 -21.102 10.781 1.00 65.00 84 ALA A CA 1
ATOM 653 C C . ALA A 1 84 ? -2.136 -20.529 12.211 1.00 65.00 84 ALA A C 1
ATOM 655 O O . ALA A 1 84 ? -2.205 -19.311 12.408 1.00 65.00 84 ALA A O 1
ATOM 656 N N . ASP A 1 85 ? -2.104 -21.404 13.218 1.00 65.06 85 ASP A N 1
ATOM 657 C CA . ASP A 1 85 ? -2.050 -21.032 14.630 1.00 65.06 85 ASP A CA 1
ATOM 658 C C . ASP A 1 85 ? -0.718 -20.365 15.010 1.00 65.06 85 ASP A C 1
ATOM 660 O O . ASP A 1 85 ? -0.715 -19.393 15.778 1.00 65.06 85 ASP A O 1
ATOM 664 N N . ALA A 1 86 ? 0.400 -20.835 14.447 1.00 67.50 86 ALA A N 1
ATOM 665 C CA . ALA A 1 86 ? 1.716 -20.227 14.623 1.00 67.50 86 ALA A CA 1
ATOM 666 C C . ALA A 1 86 ? 1.796 -18.840 13.963 1.00 67.50 86 ALA A C 1
ATOM 668 O O . ALA A 1 86 ? 2.256 -17.890 14.599 1.00 67.50 86 ALA A O 1
ATOM 669 N N . ASP A 1 87 ? 1.266 -18.675 12.749 1.00 70.81 87 ASP A N 1
ATOM 670 C CA . ASP A 1 87 ? 1.184 -17.375 12.068 1.00 70.81 87 ASP A CA 1
ATOM 671 C C . ASP A 1 87 ? 0.337 -16.372 12.864 1.00 70.81 87 ASP A C 1
ATOM 673 O O . ASP A 1 87 ? 0.736 -15.225 13.108 1.00 70.81 87 ASP A O 1
ATOM 677 N N . ALA A 1 88 ? -0.816 -16.821 13.366 1.00 72.81 88 ALA A N 1
ATOM 678 C CA . ALA A 1 88 ? -1.656 -16.010 14.236 1.00 72.81 88 ALA A CA 1
ATOM 679 C C . ALA A 1 88 ? -0.955 -15.648 15.558 1.00 72.81 88 ALA A C 1
ATOM 681 O O . ALA A 1 88 ? -1.227 -14.583 16.116 1.00 72.81 88 ALA A O 1
ATOM 682 N N . ALA A 1 89 ? -0.061 -16.496 16.075 1.00 75.81 89 ALA A N 1
ATOM 683 C CA . ALA A 1 89 ? 0.756 -16.195 17.248 1.00 75.81 89 ALA A CA 1
ATOM 684 C C . ALA A 1 89 ? 1.865 -15.175 16.943 1.00 75.81 89 ALA A C 1
ATOM 686 O O . ALA A 1 89 ? 2.075 -14.248 17.729 1.00 75.81 89 ALA A O 1
ATOM 687 N N . ALA A 1 90 ? 2.502 -15.277 15.776 1.00 80.94 90 ALA A N 1
ATOM 688 C CA . ALA A 1 90 ? 3.529 -14.341 15.325 1.00 80.94 90 ALA A CA 1
ATOM 689 C C . ALA A 1 90 ? 2.985 -12.907 15.192 1.00 80.94 90 ALA A C 1
ATOM 691 O O . ALA A 1 90 ? 3.678 -11.940 15.512 1.00 80.94 90 ALA A O 1
ATOM 692 N N . LEU A 1 91 ? 1.709 -12.741 14.815 1.00 86.00 91 LEU A N 1
ATOM 693 C CA . LEU A 1 91 ? 1.034 -11.435 14.832 1.00 86.00 91 LEU A CA 1
ATOM 694 C C . LEU A 1 91 ? 0.987 -10.777 16.219 1.00 86.00 91 LEU A C 1
ATOM 696 O O . LEU A 1 91 ? 0.886 -9.553 16.308 1.00 86.00 91 LEU A O 1
ATOM 700 N N . TRP A 1 92 ? 1.058 -11.571 17.285 1.00 87.06 92 TRP A N 1
ATOM 701 C CA . TRP A 1 92 ? 1.121 -11.121 18.676 1.00 87.06 92 TRP A CA 1
ATOM 702 C C . TRP A 1 92 ? 2.559 -11.017 19.207 1.00 87.06 92 TRP A C 1
ATOM 704 O O . TRP A 1 92 ? 2.752 -10.828 20.404 1.00 87.06 92 TRP A O 1
ATOM 714 N N . GLY A 1 93 ? 3.565 -11.106 18.328 1.00 81.31 93 GLY A N 1
ATOM 715 C CA . GLY A 1 93 ? 4.976 -10.979 18.694 1.00 81.31 93 GLY A CA 1
ATOM 716 C C . GLY A 1 93 ? 5.518 -12.175 19.472 1.00 81.31 93 GLY A C 1
ATOM 717 O O . GLY A 1 93 ? 6.487 -12.026 20.212 1.00 81.31 93 GLY A O 1
ATOM 718 N N . LEU A 1 94 ? 4.877 -13.336 19.344 1.00 80.12 94 LEU A N 1
ATOM 719 C CA . LEU A 1 94 ? 5.325 -14.562 19.985 1.00 80.12 94 LEU A CA 1
ATOM 720 C C . LEU A 1 94 ? 6.305 -15.288 19.078 1.00 80.12 94 LEU A C 1
ATOM 722 O O . LEU A 1 94 ? 6.086 -15.397 17.870 1.00 80.12 94 LEU A O 1
ATOM 726 N N . GLU A 1 95 ? 7.383 -15.774 19.680 1.00 76.25 95 GLU A N 1
ATOM 727 C CA . GLU A 1 95 ? 8.369 -16.567 18.964 1.00 76.25 95 GLU A CA 1
ATOM 728 C C . GLU A 1 95 ? 7.770 -17.930 18.576 1.00 76.25 95 GLU A C 1
ATOM 730 O O . GLU A 1 95 ? 6.920 -18.460 19.301 1.00 76.25 95 GLU A O 1
ATOM 735 N N . PRO A 1 96 ? 8.198 -18.534 17.453 1.00 66.12 96 PRO A N 1
ATOM 736 C CA . PRO A 1 96 ? 7.637 -19.800 16.976 1.00 66.12 96 PRO A CA 1
ATOM 737 C C . PRO A 1 96 ? 7.736 -20.962 17.978 1.00 66.12 96 PRO A C 1
ATOM 739 O O . PRO A 1 96 ? 6.963 -21.912 17.892 1.00 66.12 96 PRO A O 1
ATOM 742 N N . ASP A 1 97 ? 8.685 -20.908 18.915 1.00 69.19 97 ASP A N 1
ATOM 743 C CA . ASP A 1 97 ? 8.903 -21.912 19.958 1.00 69.19 97 ASP A CA 1
ATOM 744 C C . ASP A 1 97 ? 8.211 -21.588 21.297 1.00 69.19 97 ASP A C 1
ATOM 746 O O . ASP A 1 97 ? 8.289 -22.392 22.233 1.00 69.19 97 ASP A O 1
ATOM 750 N N . ASP A 1 98 ? 7.504 -20.456 21.401 1.00 69.19 98 ASP A N 1
ATOM 751 C CA . ASP A 1 98 ? 6.769 -20.082 22.609 1.00 69.19 98 ASP A CA 1
ATOM 752 C C . ASP A 1 98 ? 5.647 -21.106 22.896 1.00 69.19 98 ASP A C 1
ATOM 754 O O . ASP A 1 98 ? 4.824 -21.394 22.023 1.00 69.19 98 ASP A O 1
ATOM 758 N N . PRO A 1 99 ? 5.548 -21.662 24.122 1.00 66.75 99 PRO A N 1
ATOM 759 C CA . PRO A 1 99 ? 4.510 -22.628 24.482 1.00 66.75 99 PRO A CA 1
ATOM 760 C C . PRO A 1 99 ? 3.069 -22.139 24.272 1.00 66.75 99 PRO A C 1
ATOM 762 O O . PRO A 1 99 ? 2.150 -22.944 24.140 1.00 66.75 99 PRO A O 1
ATOM 765 N N . SER A 1 100 ? 2.848 -20.827 24.237 1.00 66.50 100 SER A N 1
ATOM 766 C CA . SER A 1 100 ? 1.547 -20.244 23.930 1.00 66.50 100 SER A CA 1
ATOM 767 C C . SER A 1 100 ? 1.196 -20.314 22.437 1.00 66.50 100 SER A C 1
ATOM 769 O O . SER A 1 100 ? 0.040 -20.103 22.079 1.00 66.50 100 SER A O 1
ATOM 771 N N . CYS A 1 101 ? 2.135 -20.618 21.540 1.00 62.50 101 CYS A N 1
ATOM 772 C CA . CYS A 1 101 ? 1.871 -20.801 20.109 1.00 62.50 101 CYS A CA 1
ATOM 773 C C . CYS A 1 101 ? 1.142 -22.120 19.793 1.00 62.50 101 CYS A C 1
ATOM 775 O O . CYS A 1 101 ? 0.583 -22.247 18.709 1.00 62.50 101 CYS A O 1
ATOM 777 N N . TYR A 1 102 ? 1.091 -23.076 20.731 1.00 59.78 102 TYR A N 1
ATOM 778 C CA . TYR A 1 102 ? 0.458 -24.380 20.513 1.00 59.78 102 TYR A CA 1
ATOM 779 C C . TYR A 1 102 ? -1.082 -24.360 20.653 1.00 59.78 102 TYR A C 1
ATOM 781 O O . TYR A 1 102 ? -1.629 -23.559 21.427 1.00 59.78 102 TYR A O 1
ATOM 789 N N . PRO A 1 103 ? -1.785 -25.296 19.975 1.00 54.41 103 PRO A N 1
ATOM 790 C CA . PRO A 1 103 ? -3.239 -25.415 20.005 1.00 54.41 103 PRO A CA 1
ATOM 791 C C . PRO A 1 103 ? -3.833 -25.382 21.418 1.00 54.41 103 PRO A C 1
ATOM 793 O O . PRO A 1 103 ? -3.503 -26.200 22.277 1.00 54.41 103 PRO A O 1
ATOM 796 N N . GLY A 1 104 ? -4.753 -24.444 21.657 1.00 55.66 104 GLY A N 1
ATOM 797 C CA . GLY A 1 104 ? -5.488 -24.304 22.926 1.00 55.66 104 GLY A CA 1
ATOM 798 C C . GLY A 1 104 ? -5.098 -23.098 23.787 1.00 55.66 104 GLY A C 1
ATOM 799 O O . GLY A 1 104 ? -5.843 -22.756 24.708 1.00 55.66 104 GLY A O 1
ATOM 800 N N . HIS A 1 105 ? -4.015 -22.399 23.440 1.00 55.75 105 HIS A N 1
ATOM 801 C CA . HIS A 1 105 ? -3.589 -21.146 24.078 1.00 55.75 105 HIS A CA 1
ATOM 802 C C . HIS A 1 105 ? -4.158 -19.876 23.398 1.00 55.75 105 HIS A C 1
ATOM 804 O O . HIS A 1 105 ? -3.899 -18.760 23.839 1.00 55.75 105 HIS A O 1
ATOM 810 N N . HIS A 1 106 ? -5.005 -20.022 22.367 1.00 58.78 106 HIS A N 1
ATOM 811 C CA . HIS A 1 106 ? -5.591 -18.909 21.589 1.00 58.78 106 HIS A CA 1
ATOM 812 C C . HIS A 1 106 ? -6.666 -18.092 22.313 1.00 58.78 106 HIS A C 1
ATOM 814 O O . HIS A 1 106 ? -7.085 -17.057 21.798 1.00 58.78 106 HIS A O 1
ATOM 820 N N . LYS A 1 107 ? -7.170 -18.563 23.462 1.00 55.28 107 LYS A N 1
ATOM 821 C CA . LYS A 1 107 ? -8.364 -17.980 24.104 1.00 55.28 107 LYS A CA 1
ATOM 822 C C . LYS A 1 107 ? -8.181 -16.526 24.540 1.00 55.28 107 LYS A C 1
ATOM 824 O O . LYS A 1 107 ? -9.180 -15.833 24.704 1.00 55.28 107 LYS A O 1
ATOM 829 N N . ASP A 1 108 ? -6.934 -16.077 24.644 1.00 64.00 108 ASP A N 1
ATOM 830 C CA . ASP A 1 108 ? -6.589 -14.733 25.095 1.00 64.00 108 ASP A CA 1
ATOM 831 C C . ASP A 1 108 ? -6.215 -13.782 23.936 1.00 64.00 108 ASP A C 1
ATOM 833 O O . ASP A 1 108 ? -5.892 -12.622 24.180 1.00 64.00 108 ASP A O 1
ATOM 837 N N . ARG A 1 109 ? -6.258 -14.236 22.668 1.00 82.69 109 ARG A N 1
ATOM 838 C CA . ARG A 1 109 ? -5.857 -13.440 21.491 1.00 82.69 109 ARG A CA 1
ATOM 839 C C . A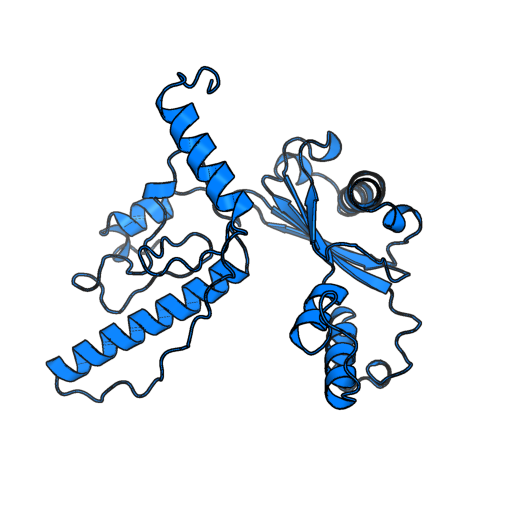RG A 1 109 ? -7.053 -13.015 20.647 1.00 82.69 109 ARG A C 1
ATOM 841 O O . ARG A 1 109 ? -7.696 -13.836 19.989 1.00 82.69 109 ARG A O 1
ATOM 848 N N . GLY A 1 110 ? -7.311 -11.712 20.593 1.00 89.44 110 GLY A N 1
ATOM 849 C CA . GLY A 1 110 ? -8.295 -11.150 19.673 1.00 89.44 110 GLY A CA 1
ATOM 850 C C . GLY A 1 110 ? -7.791 -10.992 18.235 1.00 89.44 110 GLY A C 1
ATOM 851 O O . GLY A 1 110 ? -6.815 -11.616 17.798 1.00 89.44 110 GLY A O 1
ATOM 852 N N . SER A 1 111 ? -8.516 -10.195 17.453 1.00 92.00 111 SER A N 1
ATOM 853 C CA . SER A 1 111 ? -8.14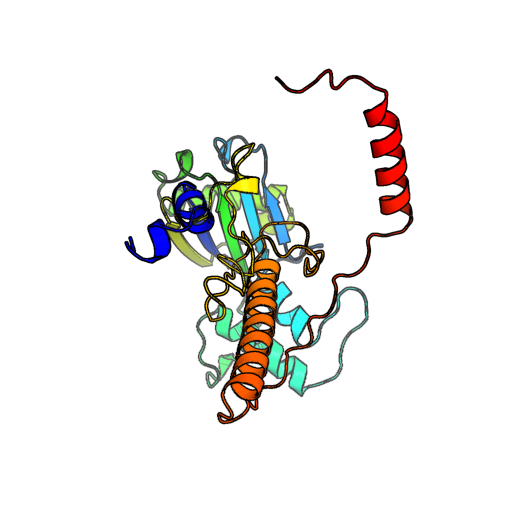3 -9.898 16.066 1.00 92.00 111 SER A CA 1
ATOM 854 C C . SER A 1 111 ? -7.006 -8.884 15.992 1.00 92.00 111 SER A C 1
ATOM 856 O O . SER A 1 111 ? -6.869 -8.027 16.866 1.00 92.00 111 SER A O 1
ATOM 858 N N . VAL A 1 112 ? -6.209 -8.981 14.925 1.00 94.12 112 VAL A N 1
ATOM 859 C CA . VAL A 1 112 ? -5.105 -8.055 14.649 1.00 94.12 112 VAL A CA 1
ATOM 860 C C . VAL A 1 112 ? -5.357 -7.400 13.305 1.00 94.12 112 VAL A C 1
ATOM 862 O O . VAL A 1 112 ? -5.546 -8.080 12.297 1.00 94.12 112 VAL A O 1
ATOM 865 N N . LEU A 1 113 ? -5.359 -6.072 13.286 1.00 94.56 113 LEU A N 1
ATOM 866 C CA . LEU A 1 113 ? -5.704 -5.295 12.104 1.00 94.56 113 LEU A CA 1
ATOM 867 C C . LEU A 1 113 ? -4.553 -4.410 11.671 1.00 94.56 113 LEU A C 1
ATOM 869 O O . LEU A 1 113 ? -3.918 -3.783 12.514 1.00 94.56 113 LEU A O 1
ATOM 873 N N . ALA A 1 114 ? -4.361 -4.277 10.362 1.00 95.88 114 ALA A N 1
ATOM 874 C CA . ALA A 1 114 ? -3.641 -3.153 9.777 1.00 95.88 114 ALA A CA 1
ATOM 875 C C . ALA A 1 114 ? -4.650 -2.152 9.212 1.00 95.88 114 ALA A C 1
ATOM 877 O O . ALA A 1 114 ? -5.536 -2.535 8.452 1.00 95.88 114 ALA A O 1
ATOM 878 N N . CYS A 1 115 ? -4.514 -0.883 9.573 1.00 96.56 115 CYS A N 1
ATOM 879 C CA . CYS A 1 115 ? -5.314 0.221 9.065 1.00 96.56 115 CYS A CA 1
ATOM 880 C C . CYS A 1 115 ? -4.384 1.277 8.475 1.00 96.56 115 CYS A C 1
ATOM 882 O O . CYS A 1 115 ? -3.506 1.767 9.176 1.00 96.56 115 CYS A O 1
ATOM 884 N N . ASP A 1 116 ? -4.600 1.660 7.222 1.00 95.19 116 ASP A N 1
ATOM 885 C CA . ASP A 1 116 ? -3.765 2.653 6.546 1.00 95.19 116 ASP A CA 1
ATOM 886 C C . ASP A 1 116 ? -4.613 3.851 6.125 1.00 95.19 116 ASP A C 1
ATOM 888 O O . ASP A 1 116 ? -5.708 3.686 5.589 1.00 95.19 116 ASP A O 1
ATOM 892 N N . PHE A 1 117 ? -4.092 5.057 6.338 1.00 96.88 117 PHE A N 1
ATOM 893 C CA . PHE A 1 117 ? -4.627 6.304 5.806 1.00 96.88 117 PHE A CA 1
ATOM 894 C C . PHE A 1 117 ? -3.735 6.800 4.674 1.00 96.88 117 PHE A C 1
ATOM 896 O O . PHE A 1 117 ? -2.544 7.022 4.879 1.00 96.88 117 PHE A O 1
ATOM 903 N N . TYR A 1 118 ? -4.316 7.039 3.503 1.00 93.88 118 TYR A N 1
ATOM 904 C CA . TYR A 1 118 ? -3.637 7.560 2.318 1.00 93.88 118 TYR A CA 1
ATOM 905 C C . TYR A 1 118 ? -4.026 9.013 2.073 1.00 93.88 118 TYR A C 1
ATOM 907 O O . TYR A 1 118 ? -5.176 9.391 2.305 1.00 93.88 118 TYR A O 1
ATOM 915 N N . ASN A 1 119 ? -3.096 9.815 1.542 1.00 94.44 119 ASN A N 1
ATOM 916 C CA . ASN A 1 119 ? -3.280 11.266 1.412 1.00 94.44 119 ASN A CA 1
ATOM 917 C C . ASN A 1 119 ? -3.556 11.895 2.790 1.00 94.44 119 ASN A C 1
ATOM 919 O O . ASN A 1 119 ? -4.459 12.711 2.971 1.00 94.44 119 ASN A O 1
ATOM 923 N N . SER A 1 120 ? -2.800 11.438 3.790 1.00 95.62 120 SER A N 1
ATOM 924 C CA . SER A 1 120 ? -3.084 11.652 5.207 1.00 95.62 120 SER A CA 1
ATOM 925 C C . SER A 1 120 ? -2.595 12.997 5.740 1.00 95.62 120 SER A C 1
ATOM 927 O O . SER A 1 120 ? -2.554 13.175 6.954 1.00 95.62 120 SER A O 1
ATOM 929 N N . ASN A 1 121 ? -2.231 13.956 4.880 1.00 94.81 121 ASN A N 1
ATOM 930 C CA . ASN A 1 121 ? -1.601 15.222 5.272 1.00 94.81 121 ASN A CA 1
ATOM 931 C C . ASN A 1 121 ? -2.379 15.951 6.390 1.00 94.81 121 ASN A C 1
ATOM 933 O O . ASN A 1 121 ? -1.779 16.472 7.326 1.00 94.81 121 ASN A O 1
ATOM 937 N N . ALA A 1 122 ? -3.717 15.933 6.333 1.00 95.31 122 ALA A N 1
ATOM 938 C CA . ALA A 1 122 ? -4.599 16.563 7.324 1.00 95.31 122 ALA A CA 1
ATOM 939 C C . ALA A 1 122 ? -4.722 15.798 8.663 1.00 95.31 122 ALA A C 1
ATOM 941 O O . ALA A 1 122 ? -5.280 16.326 9.631 1.00 95.31 122 ALA A O 1
ATOM 942 N N . LEU A 1 123 ? -4.225 14.560 8.708 1.00 96.88 123 LEU A N 1
ATOM 943 C CA . LEU A 1 123 ? -4.205 13.675 9.875 1.00 96.88 123 LEU A CA 1
ATOM 944 C C . LEU A 1 123 ? -2.810 13.589 10.514 1.00 96.88 123 LEU A C 1
ATOM 946 O O . LEU A 1 123 ? -2.701 13.195 11.669 1.00 96.88 123 LEU A O 1
ATOM 950 N N . MET A 1 124 ? -1.744 13.987 9.806 1.00 96.19 124 MET A N 1
ATOM 951 C CA . MET A 1 124 ? -0.351 13.827 10.261 1.00 96.19 124 MET A CA 1
ATOM 952 C C . MET A 1 124 ? -0.054 14.499 11.607 1.00 96.19 124 MET A C 1
ATOM 954 O O . MET A 1 124 ? 0.818 14.029 12.335 1.00 96.19 124 MET A O 1
ATOM 958 N N . SER A 1 125 ? -0.765 15.580 11.939 1.00 96.12 125 SER A N 1
ATOM 959 C CA . SER A 1 125 ? -0.593 16.329 13.188 1.00 96.12 125 SER A CA 1
ATOM 960 C C . SER A 1 125 ? -1.432 15.809 14.358 1.00 96.12 125 SER A C 1
ATOM 962 O O . SER A 1 125 ? -1.331 16.364 15.449 1.00 96.12 125 SER A O 1
ATOM 964 N N . LEU A 1 126 ? -2.307 14.823 14.137 1.00 97.75 126 LEU A N 1
ATOM 965 C CA . LEU A 1 126 ? -3.053 14.183 15.221 1.00 97.75 126 LEU A CA 1
ATOM 966 C C . LEU A 1 126 ? -2.099 13.370 16.097 1.00 97.75 126 LEU A C 1
ATOM 968 O O . LEU A 1 126 ? -1.089 12.870 15.595 1.00 97.75 126 LEU A O 1
ATOM 972 N N . SER A 1 127 ? -2.424 13.221 17.382 1.00 98.25 127 SER A N 1
ATOM 973 C CA . SER A 1 127 ? -1.712 12.275 18.244 1.00 98.25 127 SER A CA 1
ATOM 974 C C . SER A 1 127 ? -2.038 10.832 17.846 1.00 98.25 127 SER A C 1
ATOM 976 O O . SER A 1 127 ? -3.001 10.581 17.117 1.00 98.25 127 SER A O 1
ATOM 978 N N . ASP A 1 128 ? -1.231 9.878 18.305 1.00 98.50 128 ASP A N 1
ATOM 979 C CA . ASP A 1 128 ? -1.480 8.456 18.042 1.00 98.50 128 ASP A CA 1
ATOM 980 C C . ASP A 1 128 ? -2.826 8.024 18.632 1.00 98.50 128 ASP A C 1
ATOM 982 O O . ASP A 1 128 ? -3.596 7.326 17.977 1.00 98.50 128 ASP A O 1
ATOM 986 N N . GLU A 1 129 ? -3.168 8.536 19.815 1.00 98.25 129 GLU A N 1
ATOM 987 C CA . GLU A 1 129 ? -4.440 8.278 20.485 1.00 98.25 129 GLU A CA 1
ATOM 988 C C . GLU A 1 129 ? -5.629 8.803 19.674 1.00 98.25 129 GLU A C 1
ATOM 990 O O . GLU A 1 129 ? -6.624 8.098 19.530 1.00 98.25 129 GLU A O 1
ATOM 995 N N . ASP A 1 130 ? -5.534 10.007 19.101 1.00 98.31 130 ASP A N 1
ATOM 996 C CA . ASP A 1 130 ? -6.599 10.573 18.265 1.00 98.31 130 ASP A CA 1
ATOM 997 C C . ASP A 1 130 ? -6.775 9.800 16.947 1.00 98.31 130 ASP A C 1
ATOM 999 O O . ASP A 1 130 ? -7.904 9.630 16.471 1.00 98.31 130 ASP A O 1
ATOM 1003 N N . VAL A 1 131 ? -5.681 9.302 16.359 1.00 98.25 131 VAL A N 1
ATOM 1004 C CA . VAL A 1 131 ? -5.728 8.425 15.175 1.00 98.25 131 VAL A CA 1
ATOM 1005 C C . VAL A 1 131 ? -6.426 7.110 15.519 1.00 98.25 131 VAL A C 1
ATOM 1007 O O . VAL A 1 131 ? -7.369 6.715 14.827 1.00 98.25 131 VAL A O 1
ATOM 1010 N N . VAL A 1 132 ? -6.019 6.459 16.612 1.00 98.31 132 VAL A N 1
ATOM 1011 C CA . VAL A 1 132 ? -6.624 5.204 17.082 1.00 98.31 132 VAL A CA 1
ATOM 1012 C C . VAL A 1 132 ? -8.098 5.410 17.413 1.00 98.31 132 VAL A C 1
ATOM 1014 O O . VAL A 1 132 ? -8.934 4.638 16.954 1.00 98.31 132 VAL A O 1
ATOM 1017 N N . LYS A 1 133 ? -8.446 6.485 18.124 1.00 98.00 133 LYS A N 1
ATOM 1018 C CA . LYS A 1 133 ? -9.830 6.836 18.458 1.00 98.00 133 LYS A CA 1
ATOM 1019 C C . LYS A 1 133 ? -10.685 7.064 17.215 1.00 98.00 133 LYS A C 1
ATOM 1021 O O . LYS A 1 133 ? -11.825 6.616 17.150 1.00 98.00 133 LYS A O 1
ATOM 1026 N N . THR A 1 134 ? -10.136 7.737 16.206 1.00 97.69 134 THR A N 1
ATOM 1027 C CA . THR A 1 134 ? -10.825 7.927 14.925 1.00 97.69 134 THR A CA 1
ATOM 1028 C C . THR A 1 134 ? -11.129 6.579 14.269 1.00 97.69 134 THR A C 1
ATOM 1030 O O . THR A 1 134 ? -12.258 6.343 13.838 1.00 97.69 134 THR A O 1
ATOM 1033 N N . LEU A 1 135 ? -10.159 5.659 14.243 1.00 97.81 135 LEU A N 1
ATOM 1034 C CA . LEU A 1 135 ? -10.381 4.308 13.728 1.00 97.81 135 LEU A CA 1
ATOM 1035 C C . LEU A 1 135 ? -11.468 3.574 14.518 1.00 97.81 135 LEU A C 1
ATOM 1037 O O . LEU A 1 135 ? -12.415 3.071 13.919 1.00 97.81 135 LEU A O 1
ATOM 1041 N N . THR A 1 136 ? -11.352 3.522 15.843 1.00 97.06 136 THR A N 1
ATOM 1042 C CA . THR A 1 136 ? -12.159 2.639 16.695 1.00 97.06 136 THR A CA 1
ATOM 1043 C C . THR A 1 136 ? -13.551 3.171 16.999 1.00 97.06 136 THR A C 1
ATOM 1045 O O . THR A 1 136 ? -14.465 2.375 17.174 1.00 97.06 136 THR A O 1
ATOM 1048 N N . GLU A 1 137 ? -13.746 4.489 17.037 1.00 96.69 137 GLU A N 1
ATOM 1049 C CA . GLU A 1 137 ? -15.040 5.086 17.383 1.00 96.69 137 GLU A CA 1
ATOM 1050 C C . GLU A 1 137 ? -15.843 5.547 16.165 1.00 96.69 137 GLU A C 1
ATOM 1052 O O . GLU A 1 137 ? -17.058 5.719 16.277 1.00 96.69 137 GLU A O 1
ATOM 1057 N N . LYS A 1 138 ? -15.186 5.805 15.024 1.00 96.25 138 LYS A N 1
ATOM 1058 C CA . LYS A 1 138 ? -15.817 6.486 13.878 1.00 96.25 138 LYS A CA 1
ATOM 1059 C C . LYS A 1 138 ? -15.779 5.690 12.586 1.00 96.25 138 LYS A C 1
ATOM 1061 O O . LYS A 1 138 ? -16.742 5.739 11.833 1.00 96.25 138 LYS A O 1
ATOM 1066 N N . LEU A 1 139 ? -14.691 4.971 12.315 1.00 97.06 139 LEU A N 1
ATOM 1067 C CA . LEU A 1 139 ? -14.500 4.324 11.014 1.00 97.06 139 LEU A CA 1
ATOM 1068 C C . LEU A 1 139 ? -14.816 2.827 11.053 1.00 97.06 139 LEU A C 1
ATOM 1070 O O . LEU A 1 139 ? -15.688 2.359 10.321 1.00 97.06 139 LEU A O 1
ATOM 1074 N N . LEU A 1 140 ? -14.140 2.068 11.918 1.00 97.06 140 LEU A N 1
ATOM 1075 C CA . LEU A 1 140 ? -14.295 0.615 12.014 1.00 97.06 140 LEU A CA 1
ATOM 1076 C C . LEU A 1 140 ? -15.746 0.205 12.339 1.00 97.06 140 LEU A C 1
ATOM 1078 O O . LEU A 1 140 ? -16.290 -0.594 11.575 1.00 97.06 140 LEU A O 1
ATOM 1082 N N . PRO A 1 141 ? -16.425 0.785 13.354 1.00 95.88 141 PRO A N 1
ATOM 1083 C CA . PRO A 1 141 ? -17.828 0.482 13.661 1.00 95.88 141 PRO A CA 1
ATOM 1084 C C . PRO A 1 141 ? -18.828 0.712 12.528 1.00 95.88 141 PRO A C 1
ATOM 1086 O O . PRO A 1 141 ? -19.871 0.058 12.489 1.00 95.88 141 PRO A O 1
ATOM 1089 N N . GLU A 1 142 ? -18.545 1.678 11.653 1.00 94.38 142 GLU A N 1
ATOM 1090 C CA . GLU A 1 142 ? -19.405 2.020 10.517 1.00 94.38 142 GLU A CA 1
ATOM 1091 C C . GLU A 1 142 ? -19.182 1.059 9.346 1.00 94.38 142 GLU A C 1
ATOM 1093 O O . GLU A 1 142 ? -20.109 0.763 8.594 1.00 94.38 142 GLU A O 1
ATOM 1098 N N . ALA A 1 143 ? -17.966 0.524 9.203 1.00 90.81 143 ALA A N 1
ATOM 1099 C CA . ALA A 1 143 ? -17.675 -0.486 8.194 1.00 90.81 143 ALA A CA 1
ATOM 1100 C C . ALA A 1 143 ? -18.143 -1.891 8.603 1.00 90.81 143 ALA A C 1
ATOM 1102 O O . ALA A 1 143 ? -18.633 -2.636 7.751 1.00 90.81 143 ALA A O 1
ATOM 1103 N N . VAL A 1 144 ? -17.979 -2.263 9.878 1.00 93.50 144 VAL A N 1
ATOM 1104 C CA . VAL A 1 144 ? -18.424 -3.541 10.454 1.00 93.50 144 VAL A CA 1
ATOM 1105 C C . VAL A 1 144 ? -18.895 -3.302 11.893 1.00 93.50 144 VAL A C 1
ATOM 1107 O O . VAL A 1 144 ? -18.130 -2.857 12.749 1.00 93.50 144 VAL A O 1
ATOM 1110 N N . GLY A 1 145 ? -20.168 -3.596 12.170 1.00 94.12 145 GLY A N 1
ATOM 1111 C CA . GLY A 1 145 ? -20.815 -3.244 13.440 1.00 94.12 145 GLY A CA 1
ATOM 1112 C C . GLY A 1 145 ? -20.201 -3.930 14.662 1.00 94.12 145 GLY A C 1
ATOM 1113 O O . GLY A 1 145 ? -20.209 -3.366 15.752 1.00 94.12 145 GLY A O 1
ATOM 1114 N N . GLU A 1 146 ? -19.617 -5.108 14.475 1.00 93.69 146 GLU A N 1
ATOM 1115 C CA . GLU A 1 146 ? -18.990 -5.945 15.494 1.00 93.69 146 GLU A CA 1
ATOM 1116 C C . GLU A 1 146 ? -17.771 -5.278 16.154 1.00 93.69 146 GLU A C 1
ATOM 1118 O O . GLU A 1 146 ? -17.414 -5.639 17.278 1.00 93.69 146 GLU A O 1
ATOM 1123 N N . PHE A 1 147 ? -17.170 -4.265 15.513 1.00 96.44 147 PHE A N 1
ATOM 1124 C CA . PHE A 1 147 ? -16.114 -3.456 16.127 1.00 96.44 147 PHE A CA 1
ATOM 1125 C C . PHE A 1 147 ? -16.606 -2.591 17.292 1.00 96.44 147 PHE A C 1
ATOM 1127 O O . PHE A 1 147 ? -15.789 -2.211 18.125 1.00 96.44 147 PHE A O 1
ATOM 1134 N N . LYS A 1 148 ? -17.914 -2.304 17.398 1.00 95.69 148 LYS A N 1
ATOM 1135 C CA . LYS A 1 148 ? -18.480 -1.475 18.485 1.00 95.69 148 LYS A CA 1
ATOM 1136 C C . LYS A 1 148 ? -18.202 -2.038 19.875 1.00 95.69 148 LYS A C 1
ATOM 1138 O O . LYS A 1 148 ? -18.035 -1.273 20.819 1.00 95.69 148 LYS A O 1
ATOM 1143 N N . ASP A 1 149 ? -18.148 -3.362 19.981 1.00 93.38 149 ASP A N 1
ATOM 1144 C CA . ASP A 1 149 ? -17.973 -4.068 21.250 1.00 93.38 149 ASP A CA 1
ATOM 1145 C C . ASP A 1 149 ? -16.526 -4.526 21.484 1.00 93.38 149 ASP A C 1
ATOM 1147 O O . ASP A 1 149 ? -16.260 -5.219 22.466 1.00 93.38 149 ASP A O 1
ATOM 1151 N N . ALA A 1 150 ? -15.605 -4.211 20.569 1.00 95.38 150 ALA A N 1
ATOM 1152 C CA . ALA A 1 150 ? -14.206 -4.600 20.673 1.00 95.38 150 ALA A CA 1
ATOM 1153 C C . ALA A 1 150 ? -13.382 -3.509 21.363 1.00 95.38 150 ALA A C 1
ATOM 1155 O O . ALA A 1 150 ? -13.573 -2.314 21.132 1.00 95.38 150 ALA A O 1
ATOM 1156 N N . LYS A 1 151 ? -12.426 -3.924 22.191 1.00 95.19 151 LYS A N 1
ATOM 1157 C CA . LYS A 1 151 ? -11.478 -3.030 22.857 1.00 95.19 151 LYS A CA 1
ATOM 1158 C C . LYS A 1 151 ? -10.103 -3.201 22.247 1.00 95.19 151 LYS A C 1
ATOM 1160 O O . LYS A 1 151 ? -9.656 -4.319 22.014 1.00 95.19 151 LYS A O 1
ATOM 1165 N N . VAL A 1 152 ? -9.418 -2.083 22.041 1.00 96.25 152 VAL A N 1
ATOM 1166 C CA . VAL A 1 152 ? -8.003 -2.089 21.673 1.00 96.25 152 VAL A CA 1
ATOM 1167 C C . VAL A 1 152 ? -7.184 -2.387 22.925 1.00 96.25 152 VAL A C 1
ATOM 1169 O O . VAL A 1 152 ? -7.251 -1.637 23.897 1.00 96.25 152 VAL A O 1
ATOM 1172 N N . LEU A 1 153 ? -6.452 -3.498 22.901 1.00 95.12 153 LEU A N 1
ATOM 1173 C CA . LEU A 1 153 ? -5.484 -3.877 23.928 1.00 95.12 153 LEU A CA 1
ATOM 1174 C C . LEU A 1 153 ? -4.140 -3.193 23.708 1.00 95.12 153 LEU A C 1
ATOM 1176 O O . LEU A 1 153 ? -3.513 -2.763 24.671 1.00 95.12 153 LEU A O 1
ATOM 1180 N N . ASP A 1 154 ? -3.723 -3.090 22.448 1.00 95.44 154 ASP A N 1
ATOM 1181 C CA . ASP A 1 154 ? -2.497 -2.407 22.059 1.00 95.44 154 ASP A CA 1
ATOM 1182 C C . ASP A 1 154 ? -2.640 -1.792 20.664 1.00 95.44 154 ASP A C 1
ATOM 1184 O O . ASP A 1 154 ? -3.476 -2.210 19.851 1.00 95.44 154 ASP A O 1
ATOM 1188 N N . SER A 1 155 ? -1.819 -0.787 20.385 1.00 96.88 155 SER A N 1
ATOM 1189 C CA . SER A 1 155 ? -1.793 -0.110 19.100 1.00 96.88 155 SER A CA 1
ATOM 1190 C C . SER A 1 155 ? -0.406 0.398 18.754 1.00 96.88 155 SER A C 1
ATOM 1192 O O . SER A 1 155 ? 0.317 0.907 19.604 1.00 96.88 155 SER A O 1
ATOM 1194 N N . TRP A 1 156 ? -0.087 0.365 17.468 1.00 97.56 156 TRP A N 1
ATOM 1195 C CA . TRP A 1 156 ? 1.120 0.968 16.926 1.00 97.56 156 TRP A CA 1
ATOM 1196 C C . TRP A 1 156 ? 0.747 1.902 15.785 1.00 97.56 156 TRP A C 1
ATOM 1198 O O . TRP A 1 156 ? 0.043 1.486 14.869 1.00 97.56 156 TRP A O 1
ATOM 1208 N N . VAL A 1 157 ? 1.211 3.150 15.823 1.00 98.38 157 VAL A N 1
ATOM 1209 C CA . VAL A 1 157 ? 0.944 4.156 14.789 1.00 98.38 157 VAL A CA 1
ATOM 1210 C C . VAL A 1 157 ? 2.269 4.645 14.223 1.00 98.38 157 VAL A C 1
ATOM 1212 O O . VAL A 1 157 ? 3.168 5.044 14.958 1.00 98.38 157 VAL A O 1
ATOM 1215 N N . GLN A 1 158 ? 2.382 4.662 12.900 1.00 97.94 158 GLN A N 1
ATOM 1216 C CA . GLN A 1 158 ? 3.571 5.140 12.212 1.00 97.94 158 GLN A CA 1
ATOM 1217 C C . GLN A 1 158 ? 3.203 6.061 11.063 1.00 97.94 158 GLN A C 1
ATOM 1219 O O . GLN A 1 158 ? 2.295 5.804 10.276 1.00 97.94 158 GLN A O 1
ATOM 1224 N N . ARG A 1 159 ? 3.957 7.153 10.964 1.00 97.75 159 ARG A N 1
ATOM 1225 C CA . ARG A 1 159 ? 3.784 8.192 9.951 1.00 97.75 159 ARG A CA 1
ATOM 1226 C C . ARG A 1 159 ? 4.882 8.079 8.902 1.00 97.75 159 ARG A C 1
ATOM 1228 O O . ARG A 1 159 ? 6.057 7.948 9.249 1.00 97.75 159 ARG A O 1
ATOM 1235 N N . TYR A 1 160 ? 4.490 8.180 7.638 1.00 96.56 160 TYR A N 1
ATOM 1236 C CA . TYR A 1 160 ? 5.352 8.034 6.471 1.00 96.56 160 TYR A CA 1
ATOM 1237 C C . TYR A 1 160 ? 5.114 9.185 5.477 1.00 96.56 160 TYR A C 1
ATOM 1239 O O . TYR A 1 160 ? 4.314 9.051 4.545 1.00 96.56 160 TYR A O 1
ATOM 1247 N N . PRO A 1 161 ? 5.782 10.339 5.666 1.00 95.81 161 PRO A N 1
ATOM 1248 C CA . PRO A 1 161 ? 5.653 11.469 4.754 1.00 95.81 161 PRO A CA 1
ATOM 1249 C C . PRO A 1 161 ? 6.173 11.129 3.351 1.00 95.81 161 PRO A C 1
ATOM 1251 O O . PRO A 1 161 ? 7.289 10.627 3.212 1.00 95.81 161 PRO A O 1
ATOM 1254 N N . GLY A 1 162 ? 5.379 11.407 2.316 1.00 92.81 162 GLY A N 1
ATOM 1255 C CA . GLY A 1 162 ? 5.748 11.209 0.909 1.00 92.81 162 GLY A CA 1
ATOM 1256 C C . GLY A 1 162 ? 6.166 9.783 0.517 1.00 92.81 162 GLY A C 1
ATOM 1257 O O . GLY A 1 162 ? 6.891 9.619 -0.464 1.00 92.81 162 GLY A O 1
ATOM 1258 N N . ALA A 1 163 ? 5.766 8.759 1.275 1.00 89.62 163 ALA A N 1
ATOM 1259 C CA . ALA A 1 163 ? 6.312 7.408 1.131 1.00 89.62 163 ALA A CA 1
ATOM 1260 C C . ALA A 1 163 ? 5.647 6.564 0.039 1.00 89.62 163 ALA A C 1
ATOM 1262 O O . ALA A 1 163 ? 6.259 5.622 -0.462 1.00 89.62 163 ALA A O 1
ATOM 1263 N N . VAL A 1 164 ? 4.410 6.888 -0.338 1.00 88.25 164 VAL A N 1
ATOM 1264 C CA . VAL A 1 164 ? 3.673 6.160 -1.380 1.00 88.25 164 VAL A CA 1
ATOM 1265 C C . VAL A 1 164 ? 3.554 7.033 -2.614 1.00 88.25 164 VAL A C 1
ATOM 1267 O O . VAL A 1 164 ? 3.308 8.227 -2.502 1.00 88.25 164 VAL A O 1
ATOM 1270 N N . SER A 1 165 ? 3.734 6.465 -3.805 1.00 86.56 165 SER A N 1
ATOM 1271 C CA . SER A 1 165 ? 3.664 7.225 -5.055 1.00 86.56 165 SER A CA 1
ATOM 1272 C C . SER A 1 165 ? 2.313 7.927 -5.231 1.00 86.56 165 SER A C 1
ATOM 1274 O O . SER A 1 165 ? 1.250 7.343 -5.022 1.00 86.56 165 SER A O 1
ATOM 1276 N N . TRP A 1 166 ? 2.345 9.186 -5.666 1.00 86.88 166 TRP A N 1
ATOM 1277 C CA . TRP A 1 166 ? 1.149 9.960 -5.969 1.00 86.88 166 TRP A CA 1
ATOM 1278 C C . TRP A 1 166 ? 0.716 9.765 -7.420 1.00 86.88 166 TRP A C 1
ATOM 1280 O O . TRP A 1 166 ? 1.418 10.139 -8.363 1.00 86.88 166 TRP A O 1
ATOM 1290 N N . PHE A 1 167 ? -0.490 9.234 -7.603 1.00 83.12 167 PHE A N 1
ATOM 1291 C CA . PHE A 1 167 ? -1.074 8.984 -8.919 1.00 83.12 167 PHE A CA 1
ATOM 1292 C C . PHE A 1 167 ? -2.050 10.084 -9.314 1.00 83.12 167 PHE A C 1
ATOM 1294 O O . PHE A 1 167 ? -3.257 9.871 -9.425 1.00 83.12 167 PHE A O 1
ATOM 1301 N N . SER A 1 168 ? -1.521 11.282 -9.540 1.00 84.00 168 SER A N 1
ATOM 1302 C CA . SER A 1 168 ? -2.316 12.394 -10.056 1.00 84.00 168 SER A CA 1
ATOM 1303 C C . SER A 1 168 ? -2.847 12.111 -11.474 1.00 84.00 168 SER A C 1
ATOM 1305 O O . SER A 1 168 ? -2.276 11.291 -12.210 1.00 84.00 168 SER A O 1
ATOM 1307 N N . PRO A 1 169 ? -3.933 12.776 -11.908 1.00 85.31 169 PRO A N 1
ATOM 1308 C CA . PRO A 1 169 ? -4.391 12.703 -13.292 1.00 85.31 169 PRO A CA 1
ATOM 1309 C C . PRO A 1 169 ? -3.245 12.963 -14.281 1.00 85.31 169 PRO A C 1
ATOM 1311 O O . PRO A 1 169 ? -2.527 13.952 -14.173 1.00 85.31 169 PRO A O 1
ATOM 1314 N N . GLY A 1 170 ? -3.054 12.051 -15.239 1.00 85.38 170 GLY A N 1
ATOM 1315 C CA . GLY A 1 170 ? -1.980 12.136 -16.240 1.00 85.38 170 GLY A CA 1
ATOM 1316 C C . GLY A 1 170 ? -0.641 11.502 -15.835 1.00 85.38 170 GLY A C 1
ATOM 1317 O O . GLY A 1 170 ? 0.208 11.305 -16.700 1.00 85.38 170 GLY A O 1
ATOM 1318 N N . SER A 1 171 ? -0.466 11.080 -14.577 1.00 88.12 171 SER A N 1
ATOM 1319 C CA . SER A 1 171 ? 0.774 10.453 -14.075 1.00 88.12 171 SER A CA 1
ATOM 1320 C C . SER A 1 171 ? 1.102 9.091 -14.702 1.00 88.12 171 SER A C 1
ATOM 1322 O O . SER A 1 171 ? 2.225 8.603 -14.577 1.00 88.12 171 SER A O 1
ATOM 1324 N N . TYR A 1 172 ? 0.150 8.468 -15.409 1.00 88.81 172 TYR A N 1
ATOM 1325 C CA . TYR A 1 172 ? 0.314 7.130 -15.982 1.00 88.81 172 TYR A CA 1
ATOM 1326 C C . TYR A 1 172 ? 1.539 7.013 -16.897 1.00 88.81 172 TYR A C 1
ATOM 1328 O O . TYR A 1 172 ? 2.275 6.031 -16.822 1.00 88.81 172 TYR A O 1
ATOM 1336 N N . THR A 1 173 ? 1.790 8.014 -17.742 1.00 90.06 173 THR A N 1
ATOM 1337 C CA . THR A 1 173 ? 2.929 8.011 -18.676 1.00 90.06 173 THR A CA 1
ATOM 1338 C C . THR A 1 173 ? 4.274 8.167 -17.971 1.00 90.06 173 THR A C 1
ATOM 1340 O O . THR A 1 173 ? 5.292 7.736 -18.515 1.00 90.06 173 THR A O 1
ATOM 1343 N N . SER A 1 174 ? 4.274 8.723 -16.759 1.00 91.75 174 SER A N 1
ATOM 1344 C CA . SER A 1 174 ? 5.461 8.879 -15.919 1.00 91.75 174 SER A CA 1
ATOM 1345 C C . SER A 1 174 ? 5.801 7.629 -15.114 1.00 91.75 174 SER A C 1
ATOM 1347 O O . SER A 1 174 ? 6.921 7.502 -14.632 1.00 91.75 174 SER A O 1
ATOM 1349 N N . ARG A 1 175 ? 4.873 6.673 -14.994 1.00 92.12 175 ARG A N 1
ATOM 1350 C CA . ARG A 1 175 ? 5.138 5.395 -14.326 1.00 92.12 175 ARG A CA 1
ATOM 1351 C C . ARG A 1 175 ? 6.214 4.608 -15.091 1.00 92.12 175 ARG A C 1
ATOM 1353 O O . ARG A 1 175 ? 6.113 4.489 -16.323 1.00 92.12 175 ARG A O 1
ATOM 1360 N N . PRO A 1 176 ? 7.212 4.018 -14.414 1.00 93.56 176 PRO A N 1
ATOM 1361 C CA . PRO A 1 176 ? 8.240 3.240 -15.093 1.00 93.56 176 PRO A CA 1
ATOM 1362 C C . PRO A 1 176 ? 7.645 1.946 -15.691 1.00 93.56 176 PRO A C 1
ATOM 1364 O O . PRO A 1 176 ? 6.801 1.309 -15.058 1.00 93.56 176 PRO A O 1
ATOM 1367 N N . PRO A 1 177 ? 8.028 1.539 -16.912 1.00 95.12 177 PRO A N 1
ATOM 1368 C CA . PRO A 1 177 ? 7.691 0.240 -17.471 1.00 95.12 177 PRO A CA 1
ATOM 1369 C C . PRO A 1 177 ? 8.593 -0.849 -16.879 1.00 95.12 177 PRO A C 1
ATOM 1371 O O . PRO A 1 177 ? 9.736 -0.588 -16.509 1.00 95.12 177 PRO A O 1
ATOM 1374 N N . LEU A 1 178 ? 8.108 -2.088 -16.857 1.00 95.69 178 LEU A N 1
ATOM 1375 C CA . LEU A 1 178 ? 8.837 -3.233 -16.299 1.00 95.69 178 LEU A CA 1
ATOM 1376 C C . LEU A 1 178 ? 10.223 -3.429 -16.933 1.00 95.69 178 LEU A C 1
ATOM 1378 O O . LEU A 1 178 ? 11.190 -3.741 -16.245 1.00 95.69 178 LEU A O 1
ATOM 1382 N N . GLN A 1 179 ? 10.348 -3.167 -18.235 1.00 95.31 179 GLN A N 1
ATOM 1383 C CA . GLN A 1 179 ? 11.608 -3.282 -18.979 1.00 95.31 179 GLN A CA 1
ATOM 1384 C C . GLN A 1 179 ? 12.577 -2.096 -18.781 1.00 95.31 179 GLN A C 1
ATOM 1386 O O . GLN A 1 179 ? 13.584 -2.014 -19.484 1.00 95.31 179 GLN A O 1
ATOM 1391 N N . GLY A 1 180 ? 12.286 -1.149 -17.882 1.00 94.31 180 GLY A N 1
ATOM 1392 C CA . GLY A 1 180 ? 13.133 0.021 -17.642 1.00 94.31 180 GLY A CA 1
ATOM 1393 C C . GLY A 1 180 ? 13.292 0.898 -18.891 1.00 94.31 180 GLY A C 1
ATOM 1394 O O . GLY A 1 180 ? 12.310 1.349 -19.478 1.00 94.31 180 GLY A O 1
ATOM 1395 N N . ALA A 1 181 ? 14.533 1.138 -19.325 1.00 94.12 181 ALA A N 1
ATOM 1396 C CA . ALA A 1 181 ? 14.821 1.873 -20.565 1.00 94.12 181 ALA A CA 1
ATOM 1397 C C . ALA A 1 181 ? 14.702 1.020 -21.844 1.00 94.12 181 ALA A C 1
ATOM 1399 O O . ALA A 1 181 ? 14.951 1.530 -22.938 1.00 94.12 181 ALA A O 1
ATOM 1400 N N . GLY A 1 182 ? 14.312 -0.250 -21.709 1.00 92.75 182 GLY A N 1
ATOM 1401 C CA . GLY A 1 182 ? 14.212 -1.221 -22.792 1.00 92.75 182 GLY A CA 1
ATOM 1402 C C . GLY A 1 182 ? 15.431 -2.148 -22.868 1.00 92.75 182 GLY A C 1
ATOM 1403 O O . GLY A 1 182 ? 16.523 -1.772 -22.426 1.00 92.75 182 GLY A O 1
ATOM 1404 N N . PRO A 1 183 ? 15.259 -3.354 -23.441 1.00 88.94 183 PRO A N 1
ATOM 1405 C CA . PRO A 1 183 ? 16.310 -4.369 -23.509 1.00 88.94 183 PRO A CA 1
ATOM 1406 C C . PRO A 1 183 ? 17.534 -3.912 -24.313 1.00 88.94 183 PRO A C 1
ATOM 1408 O O . PRO A 1 183 ? 18.648 -4.263 -23.951 1.00 88.94 183 PRO A O 1
ATOM 1411 N N . ASP A 1 184 ? 17.354 -3.061 -25.326 1.00 90.38 184 ASP A N 1
ATOM 1412 C CA . ASP A 1 184 ? 18.458 -2.590 -26.179 1.00 90.38 184 ASP A CA 1
ATOM 1413 C C . ASP A 1 184 ? 19.338 -1.528 -25.507 1.00 90.38 184 ASP A C 1
ATOM 1415 O O . ASP A 1 184 ? 20.454 -1.259 -25.946 1.00 90.38 184 ASP A O 1
ATOM 1419 N N . LYS A 1 185 ? 18.822 -0.873 -24.460 1.00 92.69 185 LYS A N 1
ATOM 1420 C CA . LYS A 1 185 ? 19.512 0.228 -23.771 1.00 92.69 185 LYS A CA 1
ATOM 1421 C C . LYS A 1 185 ? 20.064 -0.198 -22.421 1.00 92.69 185 LYS A C 1
ATOM 1423 O O . LYS A 1 185 ? 21.184 0.171 -22.085 1.00 92.69 185 LYS A O 1
ATOM 1428 N N . LEU A 1 186 ? 19.262 -0.921 -21.638 1.00 91.75 186 LEU A N 1
ATOM 1429 C CA . LEU A 1 186 ? 19.610 -1.411 -20.304 1.00 91.75 186 LEU A CA 1
ATOM 1430 C C . LEU A 1 186 ? 19.019 -2.820 -20.100 1.00 91.75 186 LEU A C 1
ATOM 1432 O O . LEU A 1 186 ? 18.021 -2.978 -19.391 1.00 91.75 186 LEU A O 1
ATOM 1436 N N . PRO A 1 187 ? 19.608 -3.861 -20.717 1.00 90.12 187 PRO A N 1
ATOM 1437 C CA . PRO A 1 187 ? 19.069 -5.225 -20.672 1.00 90.12 187 PRO A CA 1
ATOM 1438 C C . PRO A 1 187 ? 19.010 -5.805 -19.255 1.00 90.12 187 PRO A C 1
ATOM 1440 O O . PRO A 1 187 ? 18.110 -6.580 -18.937 1.00 90.12 187 PRO A O 1
ATOM 1443 N N . ASN A 1 188 ? 19.932 -5.392 -18.390 1.00 90.50 188 ASN A N 1
ATOM 1444 C CA . ASN A 1 188 ? 20.117 -5.896 -17.033 1.00 90.50 188 ASN A CA 1
ATOM 1445 C C . ASN A 1 188 ? 19.401 -5.073 -15.946 1.00 90.50 188 ASN A C 1
ATOM 1447 O O . ASN A 1 188 ? 19.626 -5.314 -14.762 1.00 90.50 188 ASN A O 1
ATOM 1451 N N . LEU A 1 189 ? 18.551 -4.111 -16.318 1.00 93.25 189 LEU A N 1
ATOM 1452 C CA . LEU A 1 189 ? 17.787 -3.303 -15.368 1.00 93.25 189 LEU A CA 1
ATOM 1453 C C . LEU A 1 189 ? 16.292 -3.420 -15.658 1.00 93.25 189 LEU A C 1
ATOM 1455 O O . LEU A 1 189 ? 15.823 -3.039 -16.730 1.00 93.25 189 LEU A O 1
ATOM 1459 N N . LYS A 1 190 ? 15.546 -3.926 -14.673 1.00 95.50 190 LYS A N 1
ATOM 1460 C CA . LYS A 1 190 ? 14.084 -4.052 -14.697 1.00 95.50 190 LYS A CA 1
ATOM 1461 C C . LYS A 1 190 ? 13.479 -3.249 -13.551 1.00 95.50 190 LYS A C 1
ATOM 1463 O O . LYS A 1 190 ? 14.125 -3.040 -12.526 1.00 95.50 190 LYS A O 1
ATOM 1468 N N . CYS A 1 191 ? 12.251 -2.787 -13.731 1.00 95.56 191 CYS A N 1
ATOM 1469 C CA . CYS A 1 191 ? 11.500 -2.092 -12.693 1.00 95.56 191 CYS A CA 1
ATOM 1470 C C . CYS A 1 191 ? 10.459 -3.037 -12.093 1.00 95.56 191 CYS A C 1
ATOM 1472 O O . CYS A 1 191 ? 9.766 -3.731 -12.832 1.00 95.56 191 CYS A O 1
ATOM 1474 N N . ALA A 1 192 ? 10.317 -2.999 -10.770 1.00 94.94 192 ALA A N 1
ATOM 1475 C CA . ALA A 1 192 ? 9.271 -3.683 -10.016 1.00 94.94 192 ALA A CA 1
ATOM 1476 C C . ALA A 1 192 ? 8.572 -2.696 -9.064 1.00 94.94 192 ALA A C 1
ATOM 1478 O O . ALA A 1 192 ? 9.067 -1.590 -8.829 1.00 94.94 192 ALA A O 1
ATOM 1479 N N . GLY A 1 193 ? 7.411 -3.091 -8.554 1.00 91.44 193 GLY A N 1
ATOM 1480 C CA . GLY A 1 193 ? 6.560 -2.310 -7.666 1.00 91.44 193 GLY A CA 1
ATOM 1481 C C . GLY A 1 193 ? 5.128 -2.189 -8.186 1.00 91.44 193 GLY A C 1
ATOM 1482 O O . GLY A 1 193 ? 4.859 -2.246 -9.390 1.00 91.44 193 GLY A O 1
ATOM 1483 N N . ASP A 1 194 ? 4.203 -1.950 -7.264 1.00 87.81 194 ASP A N 1
ATOM 1484 C CA . ASP A 1 194 ? 2.768 -1.752 -7.505 1.00 87.81 194 ASP A CA 1
ATOM 1485 C C . ASP A 1 194 ? 2.441 -0.626 -8.495 1.00 87.81 194 ASP A C 1
ATOM 1487 O O . ASP A 1 194 ? 1.333 -0.572 -9.012 1.00 87.81 194 ASP A O 1
ATOM 1491 N N . TRP A 1 195 ? 3.393 0.249 -8.801 1.00 88.56 195 TRP A N 1
ATOM 1492 C CA . TRP A 1 195 ? 3.269 1.352 -9.742 1.00 88.56 195 TRP A CA 1
ATOM 1493 C C . TRP A 1 195 ? 3.926 1.097 -11.104 1.00 88.56 195 TRP A C 1
ATOM 1495 O O . TRP A 1 195 ? 3.806 1.918 -12.011 1.00 88.56 195 TRP A O 1
ATOM 1505 N N . VAL A 1 196 ? 4.561 -0.049 -11.333 1.00 92.00 196 VAL A N 1
ATOM 1506 C CA . VAL A 1 196 ? 5.202 -0.358 -12.624 1.00 92.00 196 VAL A CA 1
ATOM 1507 C C . VAL A 1 196 ? 4.165 -0.648 -13.704 1.00 92.00 196 VAL A C 1
ATOM 1509 O O . VAL A 1 196 ? 3.132 -1.246 -13.422 1.00 92.00 196 VAL A O 1
ATOM 1512 N N . ARG A 1 197 ? 4.403 -0.235 -14.952 1.00 92.19 197 ARG A N 1
ATOM 1513 C CA . ARG A 1 197 ? 3.579 -0.637 -16.108 1.00 92.19 197 ARG A CA 1
ATOM 1514 C C . ARG A 1 197 ? 4.093 -1.965 -16.663 1.00 92.19 197 ARG A C 1
ATOM 1516 O O . ARG A 1 197 ? 5.214 -2.013 -17.169 1.00 92.19 197 ARG A O 1
ATOM 1523 N N . MET A 1 198 ? 3.285 -3.023 -16.578 1.00 90.81 198 MET A N 1
ATOM 1524 C CA . MET A 1 198 ? 3.697 -4.374 -16.986 1.00 90.81 198 MET A CA 1
ATOM 1525 C C . MET A 1 198 ? 3.319 -4.721 -18.435 1.00 90.81 198 MET A C 1
ATOM 1527 O O . MET A 1 198 ? 3.825 -5.697 -18.983 1.00 90.81 198 MET A O 1
ATOM 1531 N N . GLY A 1 199 ? 2.514 -3.884 -19.102 1.00 88.31 199 GLY A N 1
ATOM 1532 C CA . GLY A 1 199 ? 2.154 -4.073 -20.510 1.00 88.31 199 GLY A CA 1
ATOM 1533 C C . GLY A 1 199 ? 1.350 -5.356 -20.705 1.00 88.31 199 GLY A C 1
ATOM 1534 O O . GLY A 1 199 ? 0.336 -5.543 -20.047 1.00 88.31 199 GLY A O 1
ATOM 1535 N N . GLU A 1 200 ? 1.819 -6.248 -21.576 1.00 86.69 200 GLU A N 1
ATOM 1536 C CA . GLU A 1 200 ? 1.196 -7.563 -21.810 1.00 86.69 200 GLU A CA 1
ATOM 1537 C C . GLU A 1 200 ? 1.284 -8.506 -20.597 1.00 86.69 200 GLU A C 1
ATOM 1539 O O . GLU A 1 200 ? 0.539 -9.475 -20.526 1.00 86.69 200 GLU A O 1
ATOM 1544 N N . ARG A 1 201 ? 2.164 -8.216 -19.626 1.00 86.62 201 ARG A N 1
ATOM 1545 C CA . ARG A 1 201 ? 2.351 -8.993 -18.383 1.00 86.62 201 ARG A CA 1
ATOM 1546 C C . ARG A 1 201 ? 1.499 -8.470 -17.226 1.00 86.62 201 ARG A C 1
ATOM 1548 O O . ARG A 1 201 ? 1.854 -8.621 -16.061 1.00 86.62 201 ARG A O 1
ATOM 1555 N N . GLU A 1 202 ? 0.428 -7.743 -17.523 1.00 85.19 202 GLU A N 1
ATOM 1556 C CA . GLU A 1 202 ? -0.440 -7.209 -16.481 1.00 85.19 202 GLU A CA 1
ATOM 1557 C C . GLU A 1 202 ? -1.244 -8.343 -15.825 1.00 85.19 202 GLU A C 1
ATOM 1559 O O . GLU A 1 202 ? -1.976 -9.067 -16.490 1.00 85.19 202 GLU A O 1
ATOM 1564 N N . HIS A 1 203 ? -1.109 -8.476 -14.504 1.00 79.44 203 HIS A N 1
ATOM 1565 C CA . HIS A 1 203 ? -1.618 -9.602 -13.704 1.00 79.44 203 HIS A CA 1
ATOM 1566 C C . HIS A 1 203 ? -3.146 -9.624 -13.530 1.00 79.44 203 HIS A C 1
ATOM 1568 O O . HIS A 1 203 ? -3.727 -10.623 -13.122 1.00 79.44 203 HIS A O 1
ATOM 1574 N N . GLY A 1 204 ? -3.824 -8.516 -13.836 1.00 73.12 204 GLY A N 1
ATOM 1575 C CA . GLY A 1 204 ? -5.269 -8.375 -13.643 1.00 73.12 204 GLY A CA 1
ATOM 1576 C C . GLY A 1 204 ? -5.679 -7.949 -12.230 1.00 73.12 204 GLY A C 1
ATOM 1577 O O . GLY A 1 204 ? -6.826 -7.545 -12.054 1.00 73.12 204 GLY A O 1
ATOM 1578 N N . ALA A 1 205 ? -4.761 -7.936 -11.251 1.00 66.00 205 ALA A N 1
ATOM 1579 C CA . ALA A 1 205 ? -5.005 -7.316 -9.948 1.00 66.00 205 ALA A CA 1
ATOM 1580 C C . ALA A 1 205 ? -5.368 -5.836 -10.135 1.00 66.00 205 ALA A C 1
ATOM 1582 O O . ALA A 1 205 ? -4.578 -5.020 -10.623 1.00 66.00 205 ALA A O 1
ATOM 1583 N N . LYS A 1 206 ? -6.612 -5.500 -9.784 1.00 62.56 206 LYS A N 1
ATOM 1584 C CA . LYS A 1 206 ? -7.175 -4.161 -9.954 1.00 62.56 206 LYS A CA 1
ATOM 1585 C C . LYS A 1 206 ? -6.872 -3.334 -8.714 1.00 62.56 206 LYS A C 1
ATOM 1587 O O . LYS A 1 206 ? -7.511 -3.498 -7.683 1.00 62.56 206 LYS A O 1
ATOM 1592 N N . GLY A 1 207 ? -5.915 -2.424 -8.837 1.00 61.88 207 GLY A N 1
ATOM 1593 C CA . GLY A 1 207 ? -5.519 -1.520 -7.761 1.00 61.88 207 GLY A CA 1
ATOM 1594 C C . GLY A 1 207 ? -4.014 -1.516 -7.537 1.00 61.88 207 GLY A C 1
ATOM 1595 O O . GLY A 1 207 ? -3.262 -2.276 -8.144 1.00 61.88 207 GLY A O 1
ATOM 1596 N N . LEU A 1 208 ? -3.575 -0.603 -6.682 1.00 60.84 208 LEU A N 1
ATOM 1597 C CA . LEU A 1 208 ? -2.199 -0.520 -6.214 1.00 60.84 208 LEU A CA 1
ATOM 1598 C C . LEU A 1 208 ? -2.158 -1.304 -4.907 1.00 60.84 208 LEU A C 1
ATOM 1600 O O . LEU A 1 208 ? -2.492 -0.782 -3.849 1.00 60.84 208 LEU A O 1
ATOM 1604 N N . CYS A 1 209 ? -1.90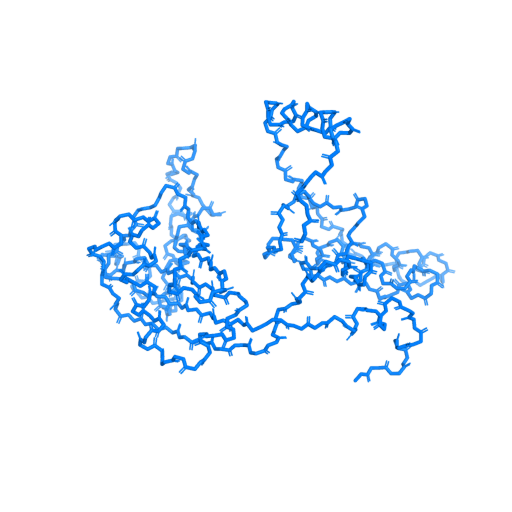9 -2.602 -5.024 1.00 72.25 209 CYS A N 1
ATOM 1605 C CA . CYS A 1 209 ? -1.945 -3.535 -3.908 1.00 72.25 209 CYS A CA 1
ATOM 1606 C C . CYS A 1 209 ? -0.592 -4.232 -3.747 1.00 72.25 209 CYS A C 1
ATOM 1608 O O . CYS A 1 209 ? 0.210 -4.313 -4.683 1.00 72.25 209 CYS A O 1
ATOM 1610 N N . GLN A 1 210 ? -0.366 -4.774 -2.552 1.00 79.31 210 GLN A N 1
ATOM 1611 C CA . GLN A 1 210 ? 0.818 -5.572 -2.228 1.00 79.31 210 GLN A CA 1
ATOM 1612 C C . GLN A 1 210 ? 0.990 -6.750 -3.203 1.00 79.31 210 GLN A C 1
ATOM 1614 O O . GLN A 1 210 ? 2.102 -7.017 -3.650 1.00 79.31 210 GLN A O 1
ATOM 1619 N N . GLU A 1 211 ? -0.113 -7.373 -3.630 1.00 83.19 211 GLU A N 1
ATOM 1620 C CA . GLU A 1 211 ? -0.117 -8.425 -4.655 1.00 83.19 211 GLU A CA 1
ATOM 1621 C C . GLU A 1 211 ? 0.496 -7.941 -5.978 1.00 83.19 211 GLU A C 1
ATOM 1623 O O . GLU A 1 211 ? 1.363 -8.600 -6.549 1.00 83.19 211 GLU A O 1
ATOM 1628 N N . ARG A 1 212 ? 0.117 -6.749 -6.455 1.00 86.69 212 ARG A N 1
ATOM 1629 C CA . ARG A 1 212 ? 0.674 -6.196 -7.695 1.00 86.69 212 ARG A CA 1
ATOM 1630 C C . ARG A 1 212 ? 2.167 -5.904 -7.556 1.00 86.69 212 ARG A C 1
ATOM 1632 O O . ARG A 1 212 ? 2.920 -6.146 -8.501 1.00 86.69 212 ARG A O 1
ATOM 1639 N N . ALA A 1 213 ? 2.610 -5.409 -6.397 1.00 90.12 213 ALA A N 1
ATOM 1640 C CA . ALA A 1 213 ? 4.036 -5.229 -6.120 1.00 90.12 213 ALA A CA 1
ATOM 1641 C C . ALA A 1 213 ? 4.786 -6.566 -6.177 1.00 90.12 213 ALA A C 1
ATOM 1643 O O . ALA A 1 213 ? 5.782 -6.663 -6.895 1.00 90.12 213 ALA A O 1
ATOM 1644 N N . TYR A 1 214 ? 4.265 -7.592 -5.503 1.00 90.56 214 TYR A N 1
ATOM 1645 C CA . TYR A 1 214 ? 4.824 -8.941 -5.495 1.00 90.56 214 TYR A CA 1
ATOM 1646 C C . TYR A 1 214 ? 4.939 -9.523 -6.911 1.00 90.56 214 TYR A C 1
ATOM 1648 O O . TYR A 1 214 ? 6.033 -9.875 -7.358 1.00 90.56 214 TYR A O 1
ATOM 1656 N N . VAL A 1 215 ? 3.842 -9.521 -7.670 1.00 92.12 215 VAL A N 1
ATOM 1657 C CA . VAL A 1 215 ? 3.812 -10.084 -9.025 1.00 92.12 215 VAL A CA 1
ATOM 1658 C C . VAL A 1 215 ? 4.713 -9.318 -9.983 1.00 92.12 215 VAL A C 1
ATOM 1660 O O . VAL A 1 215 ? 5.452 -9.929 -10.752 1.00 92.12 215 VAL A O 1
ATOM 1663 N N . SER A 1 216 ? 4.729 -7.985 -9.917 1.00 93.88 216 SER A N 1
ATOM 1664 C CA . SER A 1 216 ? 5.644 -7.199 -10.751 1.00 93.88 216 SER A CA 1
ATOM 1665 C C . SER A 1 216 ? 7.116 -7.493 -10.448 1.00 93.88 216 SER A C 1
ATOM 1667 O O . SER A 1 216 ? 7.943 -7.437 -11.355 1.00 93.88 216 SER A O 1
ATOM 1669 N N . GLY A 1 217 ? 7.442 -7.850 -9.201 1.00 95.19 217 GLY A N 1
ATOM 1670 C CA . GLY A 1 217 ? 8.757 -8.350 -8.811 1.00 95.19 217 GLY A CA 1
ATOM 1671 C C . GLY A 1 217 ? 9.089 -9.680 -9.483 1.00 95.19 217 GLY A C 1
ATOM 1672 O O . GLY A 1 217 ? 10.154 -9.805 -10.091 1.00 95.19 217 GLY A O 1
ATOM 1673 N N . LEU A 1 218 ? 8.161 -10.641 -9.445 1.00 95.31 218 LEU A N 1
ATOM 1674 C CA . LEU A 1 218 ? 8.317 -11.935 -10.121 1.00 95.31 218 LEU A CA 1
ATOM 1675 C C . LEU A 1 218 ? 8.480 -11.772 -11.637 1.00 95.31 218 LEU A C 1
ATOM 1677 O O . LEU A 1 218 ? 9.386 -12.352 -12.235 1.00 95.31 218 LEU A O 1
ATOM 1681 N N . GLU A 1 219 ? 7.656 -10.935 -12.263 1.00 95.50 219 GLU A N 1
ATOM 1682 C CA . GLU A 1 219 ? 7.742 -10.656 -13.696 1.00 95.50 219 GLU A CA 1
ATOM 1683 C C . GLU A 1 219 ? 9.038 -9.926 -14.070 1.00 95.50 219 GLU A C 1
ATOM 1685 O O . GLU A 1 219 ? 9.661 -10.242 -15.088 1.00 95.50 219 GLU A O 1
ATOM 1690 N N . ALA A 1 220 ? 9.500 -8.986 -13.240 1.00 95.56 220 ALA A N 1
ATOM 1691 C CA . ALA A 1 220 ? 10.785 -8.321 -13.435 1.00 95.56 220 ALA A CA 1
ATOM 1692 C C . ALA A 1 220 ? 11.951 -9.318 -13.340 1.00 95.56 220 ALA A C 1
ATOM 1694 O O . ALA A 1 220 ? 12.848 -9.292 -14.187 1.00 95.56 220 ALA A O 1
ATOM 1695 N N . ALA A 1 221 ? 11.921 -10.238 -12.371 1.00 95.19 221 ALA A N 1
ATOM 1696 C CA . ALA A 1 221 ? 12.913 -11.303 -12.243 1.00 95.19 221 ALA A CA 1
ATOM 1697 C C . ALA A 1 221 ? 12.890 -12.255 -13.452 1.00 95.19 221 ALA A C 1
ATOM 1699 O O . ALA A 1 221 ? 13.936 -12.543 -14.038 1.00 95.19 221 ALA A O 1
ATOM 1700 N N . ASN A 1 222 ? 11.702 -12.671 -13.899 1.00 94.75 222 ASN A N 1
ATOM 1701 C CA . ASN A 1 222 ? 11.527 -13.483 -15.103 1.00 94.75 222 ASN A CA 1
ATOM 1702 C C . ASN A 1 222 ? 12.091 -12.792 -16.356 1.00 94.75 222 ASN A C 1
ATOM 1704 O O . ASN A 1 222 ? 12.772 -13.429 -17.162 1.00 94.75 222 ASN A O 1
ATOM 1708 N N . ALA A 1 223 ? 11.844 -11.488 -16.513 1.00 93.62 223 ALA A N 1
ATOM 1709 C CA . ALA A 1 223 ? 12.364 -10.698 -17.628 1.00 93.62 223 ALA A CA 1
ATOM 1710 C C . ALA A 1 223 ? 13.892 -10.521 -17.571 1.00 93.62 223 ALA A C 1
ATOM 1712 O O . ALA A 1 223 ? 14.554 -10.439 -18.612 1.00 93.62 223 ALA A O 1
ATOM 1713 N N . LEU A 1 224 ? 14.466 -10.455 -16.367 1.00 92.88 224 LEU A N 1
ATOM 1714 C CA . LEU A 1 224 ? 15.912 -10.406 -16.177 1.00 92.88 224 LEU A CA 1
ATOM 1715 C C . LEU A 1 224 ? 16.567 -11.739 -16.565 1.00 92.88 224 LEU A C 1
ATOM 1717 O O . LEU A 1 224 ? 17.545 -11.728 -17.310 1.00 92.88 224 LEU A O 1
ATOM 1721 N N . LEU A 1 225 ? 15.987 -12.872 -16.151 1.00 92.19 225 LEU A N 1
ATOM 1722 C CA . LEU A 1 225 ? 16.442 -14.207 -16.558 1.00 92.19 225 LEU A CA 1
ATOM 1723 C C . LEU A 1 225 ? 16.436 -14.378 -18.083 1.00 92.19 225 LEU A C 1
ATOM 1725 O O . LEU A 1 225 ? 17.379 -14.942 -18.636 1.00 92.19 225 LEU A O 1
ATOM 1729 N N . ASP A 1 226 ? 15.412 -13.867 -18.773 1.00 90.25 226 ASP A N 1
ATOM 1730 C CA . ASP A 1 226 ? 15.367 -13.874 -20.243 1.00 90.25 226 ASP A CA 1
ATOM 1731 C C . ASP A 1 226 ? 16.520 -13.082 -20.860 1.00 90.25 226 ASP A C 1
ATOM 1733 O O . ASP A 1 226 ? 17.186 -13.560 -21.779 1.00 90.25 226 ASP A O 1
ATOM 1737 N N . SER A 1 227 ? 16.780 -11.887 -20.325 1.00 88.81 227 SER A N 1
ATOM 1738 C CA . SER A 1 227 ? 17.838 -11.004 -20.825 1.00 88.81 227 SER A CA 1
ATOM 1739 C C . SER A 1 227 ? 19.225 -11.629 -20.613 1.00 88.81 227 SER A C 1
ATOM 1741 O O . SER A 1 227 ? 20.053 -11.605 -21.518 1.00 88.81 227 SER A O 1
ATOM 1743 N N . MET A 1 228 ? 19.455 -12.261 -19.457 1.00 86.31 228 MET A N 1
ATOM 1744 C CA . MET A 1 228 ? 20.705 -12.969 -19.152 1.00 86.31 228 MET A CA 1
ATOM 1745 C C . MET A 1 228 ? 20.922 -14.189 -20.050 1.00 86.31 228 MET A C 1
ATOM 1747 O O . MET A 1 228 ? 22.029 -14.406 -20.527 1.00 86.31 228 MET A O 1
ATOM 1751 N N . ARG A 1 229 ? 19.878 -14.984 -20.320 1.00 86.88 229 ARG A N 1
ATOM 1752 C CA . ARG A 1 229 ? 19.983 -16.138 -21.229 1.00 86.88 229 ARG A CA 1
ATOM 1753 C C . ARG A 1 229 ? 20.351 -15.719 -22.646 1.00 86.88 229 ARG A C 1
ATOM 1755 O O . ARG A 1 229 ? 21.201 -16.360 -23.260 1.00 86.88 229 ARG A O 1
ATOM 1762 N N . LEU A 1 230 ? 19.730 -14.652 -23.147 1.00 82.00 230 LEU A N 1
ATOM 1763 C CA . LEU A 1 230 ? 20.026 -14.113 -24.473 1.00 82.00 230 LEU A CA 1
ATOM 1764 C C . LEU A 1 230 ? 21.481 -13.624 -24.568 1.00 82.00 230 LEU A C 1
ATOM 1766 O O . LEU A 1 230 ? 22.158 -13.886 -25.564 1.00 82.00 230 LEU A O 1
ATOM 1770 N N . ASP A 1 231 ? 21.973 -12.971 -23.515 1.00 80.38 231 ASP A N 1
ATOM 1771 C CA . ASP A 1 231 ? 23.359 -12.510 -23.429 1.00 80.38 231 ASP A CA 1
ATOM 1772 C C . ASP A 1 231 ? 24.353 -13.680 -23.368 1.00 80.38 231 ASP A C 1
ATOM 1774 O O . ASP A 1 231 ? 25.313 -13.700 -24.136 1.00 80.38 231 ASP A O 1
ATOM 1778 N N . SER A 1 232 ? 24.100 -14.721 -22.560 1.00 80.12 232 SER A N 1
ATOM 1779 C CA . SER A 1 232 ? 24.939 -15.933 -22.519 1.00 80.12 232 SER A CA 1
ATOM 1780 C C . SER A 1 232 ? 25.027 -16.629 -23.882 1.00 80.12 232 SER A C 1
ATOM 1782 O O . SER A 1 232 ? 26.108 -17.055 -24.283 1.00 80.12 232 SER A O 1
ATOM 1784 N N . MET A 1 233 ? 23.911 -16.721 -24.619 1.00 76.00 233 MET A N 1
ATOM 1785 C CA . MET A 1 233 ? 23.909 -17.294 -25.973 1.00 76.00 233 MET A CA 1
ATOM 1786 C C . MET A 1 233 ? 24.731 -16.460 -26.963 1.00 76.00 233 MET A C 1
ATOM 1788 O O . MET A 1 233 ? 25.343 -17.021 -27.868 1.00 76.00 233 MET A O 1
ATOM 1792 N N . SER A 1 234 ? 24.760 -15.139 -26.785 1.00 77.56 234 SER A N 1
ATOM 1793 C CA . SER A 1 234 ? 25.463 -14.209 -27.677 1.00 77.56 234 SER A CA 1
ATOM 1794 C C . SER A 1 234 ? 26.953 -14.065 -27.337 1.00 77.56 234 SER A C 1
ATOM 1796 O O . SER A 1 234 ? 27.770 -13.847 -28.227 1.00 77.56 234 SER A O 1
ATOM 1798 N N . SER A 1 235 ? 27.317 -14.201 -26.058 1.00 77.38 235 SER A N 1
ATOM 1799 C CA . SER A 1 235 ? 28.676 -14.000 -25.530 1.00 77.38 235 SER A CA 1
ATOM 1800 C C . SER A 1 235 ? 29.468 -15.297 -25.317 1.00 77.38 235 SER A C 1
ATOM 1802 O O . SER A 1 235 ? 30.660 -15.241 -25.019 1.00 77.38 235 SER A O 1
ATOM 1804 N N . GLY A 1 236 ? 28.831 -16.468 -25.453 1.00 71.06 236 GLY A N 1
ATOM 1805 C CA . GLY A 1 236 ? 29.449 -17.768 -25.158 1.00 71.06 236 GLY A CA 1
ATOM 1806 C C . GLY A 1 236 ? 29.721 -17.998 -23.664 1.00 71.06 236 GLY A C 1
ATOM 1807 O O . GLY A 1 236 ? 30.484 -18.896 -23.309 1.00 71.06 236 GLY A O 1
ATOM 1808 N N . GLY A 1 237 ? 29.133 -17.174 -22.791 1.00 70.88 237 GLY A N 1
ATOM 1809 C CA . GLY A 1 237 ? 29.272 -17.262 -21.339 1.00 70.88 237 GLY A CA 1
ATOM 1810 C C . GLY A 1 237 ? 28.398 -18.348 -20.704 1.00 70.88 237 GLY A C 1
ATOM 1811 O O . GLY A 1 237 ? 27.527 -18.943 -21.341 1.00 70.88 237 GLY A O 1
ATOM 1812 N N . ALA A 1 238 ? 28.606 -18.590 -19.406 1.00 68.62 238 ALA A N 1
ATOM 1813 C CA . ALA A 1 238 ? 27.790 -19.527 -18.638 1.00 68.62 238 ALA A CA 1
ATOM 1814 C C . ALA A 1 238 ? 26.300 -19.148 -18.716 1.00 68.62 238 ALA A C 1
ATOM 1816 O O . ALA A 1 238 ? 25.928 -17.991 -18.510 1.00 68.62 238 ALA A O 1
ATOM 1817 N N . THR A 1 239 ? 25.442 -20.118 -19.037 1.00 68.25 239 THR A N 1
ATOM 1818 C CA . THR A 1 239 ? 23.994 -19.909 -19.145 1.00 68.25 239 THR A CA 1
ATOM 1819 C C . THR A 1 239 ? 23.372 -19.759 -17.761 1.00 68.25 239 THR A C 1
ATOM 1821 O O . THR A 1 239 ? 23.616 -20.582 -16.879 1.00 68.25 239 THR A O 1
ATOM 1824 N N . ALA A 1 240 ? 22.532 -18.739 -17.570 1.00 70.69 240 ALA A N 1
ATOM 1825 C CA . ALA A 1 240 ? 21.760 -18.583 -16.340 1.00 70.69 240 ALA A CA 1
ATOM 1826 C C . ALA A 1 240 ? 20.882 -19.827 -16.076 1.00 70.69 240 ALA A C 1
ATOM 1828 O O . ALA A 1 240 ? 20.045 -20.202 -16.903 1.00 70.69 240 ALA A O 1
ATOM 1829 N N . THR A 1 241 ? 21.060 -20.450 -14.908 1.00 74.06 241 THR A N 1
ATOM 1830 C CA . THR A 1 241 ? 20.415 -21.717 -14.510 1.00 74.06 241 THR A CA 1
ATOM 1831 C C . THR A 1 241 ? 19.076 -21.537 -13.784 1.00 74.06 241 THR A C 1
ATOM 1833 O O . THR A 1 241 ? 18.438 -22.522 -13.428 1.00 74.06 241 THR A O 1
ATOM 1836 N N . GLY A 1 242 ? 18.622 -20.297 -13.565 1.00 78.75 242 GLY A N 1
ATOM 1837 C CA . GLY A 1 242 ? 17.406 -20.008 -12.797 1.00 78.75 242 GLY A CA 1
ATOM 1838 C C . GLY A 1 242 ? 16.111 -20.321 -13.552 1.00 78.75 242 GLY A C 1
ATOM 1839 O O . GLY A 1 242 ? 15.924 -19.887 -14.688 1.00 78.75 242 GLY A O 1
ATOM 1840 N N . THR A 1 243 ? 15.183 -21.040 -12.927 1.00 88.06 243 THR A N 1
ATOM 1841 C CA . THR A 1 243 ? 13.847 -21.308 -13.488 1.00 88.06 243 THR A CA 1
ATOM 1842 C C . THR A 1 243 ? 12.950 -20.079 -13.344 1.00 88.06 243 THR A C 1
ATOM 1844 O O . THR A 1 243 ? 13.011 -19.379 -12.336 1.00 88.06 243 THR A O 1
ATOM 1847 N N . LYS A 1 244 ? 12.115 -19.803 -14.353 1.00 92.31 244 LYS A N 1
ATOM 1848 C CA . LYS A 1 244 ? 11.116 -18.731 -14.251 1.00 92.31 244 LYS A CA 1
ATOM 1849 C C . LYS A 1 244 ? 10.061 -19.084 -13.212 1.00 92.31 244 LYS A C 1
ATOM 1851 O O . LYS A 1 244 ? 9.604 -20.224 -13.167 1.00 92.31 244 LYS A O 1
ATOM 1856 N N . HIS A 1 245 ? 9.632 -18.090 -12.448 1.00 92.56 245 HIS A N 1
ATOM 1857 C CA . HIS A 1 245 ? 8.488 -18.243 -11.568 1.00 92.56 245 HIS A CA 1
ATOM 1858 C C . HIS A 1 245 ? 7.199 -18.266 -12.393 1.00 92.56 245 HIS A C 1
ATOM 1860 O O . HIS A 1 245 ? 7.013 -17.420 -13.272 1.00 92.56 245 HIS A O 1
ATOM 1866 N N . ASN A 1 246 ? 6.304 -19.210 -12.105 1.00 91.56 246 ASN A N 1
ATOM 1867 C CA . ASN A 1 246 ? 4.973 -19.224 -12.701 1.00 91.56 246 ASN A CA 1
ATOM 1868 C C . ASN A 1 246 ? 4.101 -18.155 -12.029 1.00 91.56 246 ASN A C 1
ATOM 1870 O O . ASN A 1 246 ? 3.940 -18.184 -10.811 1.00 91.56 246 ASN A O 1
ATOM 1874 N N . VAL A 1 247 ? 3.559 -17.212 -12.797 1.00 88.31 247 VAL A N 1
ATOM 1875 C CA . VAL A 1 247 ? 2.629 -16.194 -12.291 1.00 88.31 247 VAL A CA 1
ATOM 1876 C C . VAL A 1 247 ? 1.215 -16.646 -12.630 1.00 88.31 247 VAL A C 1
ATOM 1878 O O . VAL A 1 247 ? 0.873 -16.828 -13.798 1.00 88.31 247 VAL A O 1
ATOM 1881 N N . ILE A 1 248 ? 0.410 -16.884 -11.598 1.00 85.56 248 ILE A N 1
ATOM 1882 C CA . ILE A 1 248 ? -0.957 -17.390 -11.739 1.00 85.56 248 ILE A CA 1
ATOM 1883 C C . ILE A 1 248 ? -1.875 -16.203 -12.038 1.00 85.56 248 ILE A C 1
ATOM 1885 O O . ILE A 1 248 ? -1.864 -15.262 -11.258 1.00 85.56 248 ILE A O 1
ATOM 1889 N N . PRO A 1 249 ? -2.676 -16.207 -13.114 1.00 80.69 249 PRO A N 1
ATOM 1890 C CA . PRO A 1 249 ? -3.542 -15.075 -13.426 1.00 80.69 249 PRO A CA 1
ATOM 1891 C C . PRO A 1 249 ? -4.643 -14.891 -12.376 1.00 80.69 249 PRO A C 1
ATOM 1893 O O . PRO A 1 249 ? -5.155 -15.864 -11.815 1.00 80.69 249 PRO A O 1
ATOM 1896 N N . VAL A 1 250 ? -5.067 -13.643 -1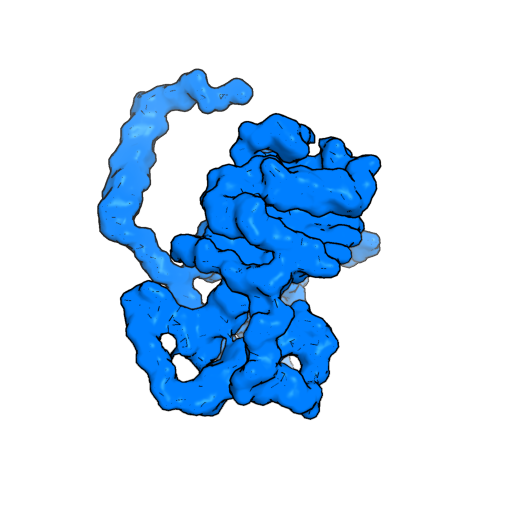2.169 1.00 81.38 250 VAL A N 1
ATOM 1897 C CA . VAL A 1 250 ? -6.264 -13.352 -11.370 1.00 81.38 250 VAL A CA 1
ATOM 1898 C C . VAL A 1 250 ? -7.499 -13.940 -12.055 1.00 81.38 250 VAL A C 1
ATOM 1900 O O . VAL A 1 250 ? -7.614 -13.937 -13.284 1.00 81.38 250 VAL A O 1
ATOM 1903 N N . ARG A 1 251 ? -8.447 -14.432 -11.248 1.00 79.75 251 ARG A N 1
ATOM 1904 C CA . ARG A 1 251 ? -9.751 -14.908 -11.724 1.00 79.75 251 ARG A CA 1
ATOM 1905 C C . ARG A 1 251 ? -10.423 -13.839 -12.585 1.00 79.75 251 ARG A C 1
ATOM 1907 O O . ARG A 1 251 ? -10.473 -12.665 -12.223 1.00 79.75 251 ARG A O 1
ATOM 1914 N N . GLU A 1 252 ? -10.982 -14.261 -13.712 1.00 79.19 252 GLU A N 1
ATOM 1915 C CA . GLU A 1 252 ? -11.714 -13.346 -14.577 1.00 79.19 252 GLU A CA 1
ATOM 1916 C C . GLU A 1 252 ? -12.961 -12.772 -13.891 1.00 79.19 252 GLU A C 1
ATOM 1918 O O . GLU A 1 252 ? -13.631 -13.451 -13.111 1.00 79.19 252 GLU A O 1
ATOM 1923 N N . ASP A 1 253 ? -13.304 -11.529 -14.246 1.00 80.31 253 ASP A N 1
ATOM 1924 C CA . ASP A 1 253 ? -14.577 -10.924 -13.855 1.00 80.31 253 ASP A CA 1
ATOM 1925 C C . ASP A 1 253 ? -15.753 -11.831 -14.253 1.00 80.31 253 ASP A C 1
ATOM 1927 O O . ASP A 1 253 ? -15.778 -12.399 -15.351 1.00 80.31 253 ASP A O 1
ATOM 1931 N N . GLU A 1 254 ? -16.769 -11.884 -13.392 1.00 84.50 254 GLU A N 1
ATOM 1932 C CA . GLU A 1 254 ? -18.013 -12.596 -13.674 1.00 84.50 254 GLU A CA 1
ATOM 1933 C C . GLU A 1 254 ? -18.644 -12.138 -15.008 1.00 84.50 254 GLU A C 1
ATOM 1935 O O . GLU A 1 254 ? -18.606 -10.939 -15.326 1.00 84.50 254 GLU A O 1
ATOM 1940 N N . PRO A 1 255 ? -19.285 -13.034 -15.786 1.00 88.81 255 PRO A N 1
ATOM 1941 C CA . PRO A 1 255 ? -19.838 -12.698 -17.101 1.00 88.81 255 PRO A CA 1
ATOM 1942 C C . PRO A 1 255 ? -20.755 -11.469 -17.094 1.00 88.81 255 PRO A C 1
ATOM 1944 O O . PRO A 1 255 ? -20.642 -10.601 -17.960 1.00 88.81 255 PRO A O 1
ATOM 1947 N N . GLN A 1 256 ? -21.614 -11.335 -16.078 1.00 90.38 256 GLN A N 1
ATOM 1948 C CA . GLN A 1 256 ? -22.500 -10.180 -15.921 1.00 90.38 256 GLN A CA 1
ATOM 1949 C C . GLN A 1 256 ? -21.742 -8.857 -15.730 1.00 90.38 256 GLN A C 1
ATOM 1951 O O . GLN A 1 256 ? -22.186 -7.821 -16.225 1.00 90.38 256 GLN A O 1
ATOM 1956 N N . VAL A 1 257 ? -20.583 -8.878 -15.064 1.00 84.88 257 VAL A N 1
ATOM 1957 C CA . VAL A 1 257 ? -19.738 -7.689 -14.877 1.00 84.88 257 VAL A CA 1
ATOM 1958 C C . VAL A 1 257 ? -19.109 -7.286 -16.208 1.00 84.88 257 VAL A C 1
ATOM 1960 O O . VAL A 1 257 ? -19.139 -6.106 -16.560 1.00 84.88 257 VAL A O 1
ATOM 1963 N N . LYS A 1 258 ? -18.610 -8.256 -16.986 1.00 86.94 258 LYS A N 1
ATOM 1964 C CA . LYS A 1 258 ? -18.052 -8.006 -18.326 1.00 86.94 258 LYS A CA 1
ATOM 1965 C C . LYS A 1 258 ? -19.094 -7.406 -19.273 1.00 86.94 258 LYS A C 1
ATOM 1967 O O . LYS A 1 258 ? -18.823 -6.383 -19.901 1.00 86.94 258 LYS A O 1
ATOM 1972 N N . ILE A 1 259 ? -20.298 -7.984 -19.311 1.00 91.19 259 ILE A N 1
ATOM 1973 C CA . ILE A 1 259 ? -21.420 -7.470 -20.113 1.00 91.19 259 ILE A CA 1
ATOM 1974 C C . ILE A 1 259 ? -21.772 -6.043 -19.675 1.00 91.19 259 ILE A C 1
ATOM 1976 O O . ILE A 1 259 ? -21.883 -5.147 -20.509 1.00 91.19 259 ILE A O 1
ATOM 1980 N N . GLY A 1 260 ? -21.887 -5.800 -18.366 1.00 87.69 260 GLY A N 1
ATOM 1981 C CA . GLY A 1 260 ? -22.172 -4.469 -17.829 1.00 87.69 260 GLY A CA 1
ATOM 1982 C C . GLY A 1 260 ? -21.120 -3.424 -18.220 1.00 87.69 260 GLY A C 1
ATOM 1983 O O . GLY A 1 260 ? -21.471 -2.314 -18.623 1.00 87.69 260 GLY A O 1
ATOM 1984 N N . GLN A 1 261 ? -19.830 -3.773 -18.161 1.00 85.62 261 GLN A N 1
ATOM 1985 C CA . GLN A 1 261 ? -18.735 -2.901 -18.603 1.00 85.62 261 GLN A CA 1
ATOM 1986 C C . GLN A 1 261 ? -18.798 -2.610 -20.108 1.00 85.62 261 GLN A C 1
ATOM 1988 O O . GLN A 1 261 ? -18.562 -1.475 -20.522 1.00 85.62 261 GLN A O 1
ATOM 1993 N N . GLU A 1 262 ? -19.112 -3.608 -20.934 1.00 89.44 262 GLU A N 1
ATOM 1994 C CA . GLU A 1 262 ? -19.242 -3.436 -22.381 1.00 89.44 262 GLU A CA 1
ATOM 1995 C C . GLU A 1 262 ? -20.408 -2.512 -22.743 1.00 89.44 262 GLU A C 1
ATOM 1997 O O . GLU A 1 262 ? -20.216 -1.542 -23.479 1.00 89.44 262 GLU A O 1
ATOM 2002 N N . VAL A 1 263 ? -21.581 -2.738 -22.145 1.00 89.44 263 VAL A N 1
ATOM 2003 C CA . VAL A 1 263 ? -22.746 -1.856 -22.294 1.00 89.44 263 VAL A CA 1
ATOM 2004 C C . VAL A 1 263 ? -22.400 -0.434 -21.854 1.00 89.44 263 VAL A C 1
ATOM 2006 O O . VAL A 1 263 ? -22.649 0.514 -22.596 1.00 89.44 263 VAL A O 1
ATOM 2009 N N . SER A 1 264 ? -21.764 -0.276 -20.690 1.00 85.62 264 SER A N 1
ATOM 2010 C CA . SER A 1 264 ? -21.337 1.026 -20.168 1.00 85.62 264 SER A CA 1
ATOM 2011 C C . SER A 1 264 ? -20.392 1.749 -21.135 1.00 85.62 264 SER A C 1
ATOM 2013 O O . SER A 1 264 ? -20.638 2.902 -21.487 1.00 85.62 264 SER A O 1
ATOM 2015 N N . ARG A 1 265 ? -19.357 1.068 -21.652 1.00 85.62 265 ARG A N 1
ATOM 2016 C CA . ARG A 1 265 ? -18.437 1.644 -22.650 1.00 85.62 265 ARG A CA 1
ATOM 2017 C C . ARG A 1 265 ? -19.166 2.099 -23.911 1.00 85.62 265 ARG A C 1
ATOM 2019 O O . ARG A 1 265 ? -18.895 3.198 -24.388 1.00 85.62 265 ARG A O 1
ATOM 2026 N N . ASN A 1 266 ? -20.096 1.292 -24.417 1.00 86.62 266 ASN A N 1
ATOM 2027 C CA . ASN A 1 266 ? -20.862 1.628 -25.614 1.00 86.62 266 ASN A CA 1
ATOM 2028 C C . ASN A 1 266 ? -21.765 2.847 -25.376 1.00 86.62 266 ASN A C 1
ATOM 2030 O O . ASN A 1 266 ? -21.756 3.777 -26.181 1.00 86.62 266 ASN A O 1
ATOM 2034 N N . VAL A 1 267 ? -22.463 2.916 -24.241 1.00 85.38 267 VAL A N 1
ATOM 2035 C CA . VAL A 1 267 ? -23.307 4.069 -23.880 1.00 85.38 267 VAL A CA 1
ATOM 2036 C C . VAL A 1 267 ? -22.471 5.342 -23.706 1.00 85.38 267 VAL A C 1
ATOM 2038 O O . VAL A 1 267 ? -22.778 6.376 -24.297 1.00 85.38 267 VAL A O 1
ATOM 2041 N N . PHE A 1 268 ? -21.369 5.283 -22.956 1.00 80.00 268 PHE A N 1
ATOM 2042 C CA . PHE A 1 268 ? -20.512 6.452 -22.726 1.00 80.00 268 PHE A CA 1
ATOM 2043 C C . PHE A 1 268 ? -19.636 6.836 -23.926 1.00 80.00 268 PHE A C 1
ATOM 2045 O O . PHE A 1 268 ? -18.982 7.878 -23.882 1.00 80.00 268 PHE A O 1
ATOM 2052 N N . SER A 1 269 ? -19.623 6.041 -25.000 1.00 79.44 269 SER A N 1
ATOM 2053 C CA . SER A 1 269 ? -19.005 6.442 -26.270 1.00 79.44 269 SER A CA 1
A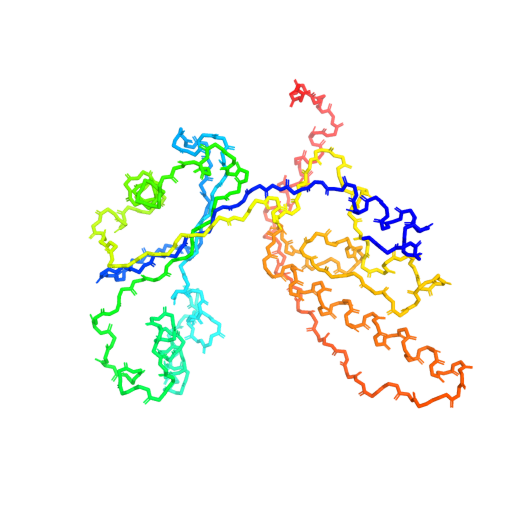TOM 2054 C C . SER A 1 269 ? -19.855 7.455 -27.048 1.00 79.44 269 SER A C 1
ATOM 2056 O O . SER A 1 269 ? -19.309 8.242 -27.817 1.00 79.44 269 SER A O 1
ATOM 2058 N N . VAL A 1 270 ? -21.175 7.466 -26.817 1.00 82.62 270 VAL A N 1
ATOM 2059 C CA . VAL A 1 270 ? -22.140 8.323 -27.529 1.00 82.62 270 VAL A CA 1
ATOM 2060 C C . VAL A 1 270 ? -22.742 9.420 -26.652 1.00 82.62 270 VAL A C 1
ATOM 2062 O O . VAL A 1 270 ? -23.188 10.443 -27.166 1.00 82.62 270 VAL A O 1
ATOM 2065 N N . VAL A 1 271 ? -22.742 9.242 -25.328 1.00 74.19 271 VAL A N 1
ATOM 2066 C CA . VAL A 1 271 ? -23.195 10.267 -24.381 1.00 74.19 271 VAL A CA 1
ATOM 2067 C C . VAL A 1 271 ? -22.028 11.207 -24.062 1.00 74.19 271 VAL A C 1
ATOM 2069 O O . VAL A 1 271 ? -20.994 10.741 -23.576 1.00 74.19 271 VAL A O 1
ATOM 2072 N N . PRO A 1 272 ? -22.155 12.530 -24.283 1.00 62.09 272 PRO A N 1
ATOM 2073 C CA . PRO A 1 272 ? -21.093 13.465 -23.940 1.00 62.09 272 PRO A CA 1
ATOM 2074 C C . PRO A 1 272 ? -20.782 13.390 -22.442 1.00 62.09 272 PRO A C 1
ATOM 2076 O O . PRO A 1 272 ? -21.688 13.347 -21.607 1.00 62.09 272 PRO A O 1
ATOM 2079 N N . ARG A 1 273 ? -19.492 13.392 -22.088 1.00 60.78 273 ARG A N 1
ATOM 2080 C CA . ARG A 1 273 ? -19.028 13.415 -20.693 1.00 60.78 273 ARG A CA 1
ATOM 2081 C C . ARG A 1 273 ? -19.361 14.769 -20.060 1.00 60.78 273 ARG A C 1
ATOM 2083 O O . ARG A 1 273 ? -18.518 15.653 -19.994 1.00 60.78 273 ARG A O 1
ATOM 2090 N N . PHE A 1 274 ? -20.596 14.935 -19.600 1.00 52.44 274 PHE A N 1
ATOM 2091 C CA . PHE A 1 274 ? -21.081 16.187 -19.009 1.00 52.44 274 PHE A CA 1
ATOM 2092 C C . PHE A 1 274 ? -20.576 16.457 -17.581 1.00 52.44 274 PHE A C 1
ATOM 2094 O O . PHE A 1 274 ? -20.882 17.505 -17.023 1.00 52.44 274 PHE A O 1
ATOM 2101 N N . TRP A 1 275 ? -19.785 15.558 -16.991 1.00 51.31 275 TRP A N 1
ATOM 2102 C CA . TRP A 1 275 ? -19.367 15.648 -15.590 1.00 51.31 275 TRP A CA 1
ATOM 2103 C C . TRP A 1 275 ? -17.902 15.256 -15.399 1.00 51.31 275 TRP A C 1
ATOM 2105 O O . TRP A 1 275 ? -17.593 14.228 -14.809 1.00 51.31 275 TRP A O 1
ATOM 2115 N N . VAL A 1 276 ? -16.992 16.083 -15.910 1.00 39.44 276 VAL A N 1
ATOM 2116 C CA . VAL A 1 276 ? -15.641 16.218 -15.349 1.00 39.44 276 VAL A CA 1
ATOM 2117 C C . VAL A 1 276 ? -15.308 17.710 -15.393 1.00 39.44 276 VAL A C 1
ATOM 2119 O O . VAL A 1 276 ? -14.917 18.233 -16.435 1.00 39.44 276 VAL A O 1
ATOM 2122 N N . ARG A 1 277 ? -15.576 18.409 -14.289 1.00 33.84 277 ARG A N 1
ATOM 2123 C CA . ARG A 1 277 ? -14.931 19.682 -13.955 1.00 33.84 277 ARG A CA 1
ATOM 2124 C C . ARG A 1 277 ? -13.908 19.399 -12.874 1.00 33.84 277 ARG A C 1
ATOM 2126 O O . ARG A 1 277 ? -14.247 18.581 -11.991 1.00 33.84 277 ARG A O 1
#

InterPro domains:
  IPR050464 Zeta Carotene Desaturase and Related Oxidoreductases [PTHR42923] (11-232)

Radius of gyration: 22.87 Å; Cα contacts (8 Å, |Δi|>4): 407; chains: 1; bounding box: 53×51×53 Å

Secondary structure (DSSP, 8-state):
--TTGGGSHHHHHHHTPPEEEEEEEEEEESS----SSSEEEE-S-GGGTT-EEEEEEHHHHHHHHHH--TTS-----HHHHHHHHHHHHHTTT--TT-GGGSTT-GGG---EEEEEEESGGGTTTS-HHHHHHHIIIIIHHHH-GGGGG--EEEEEEEEEEEEEE---TTGGGGSPBTTTT-TTT-TT----STT-B-GGG-----SS-HHHHHHHHHHHHHHHHHHHHHHHHHHTPPPP-PPPPPPPPPPPPPHHHHHHHHHHHHHHHHS------

Sequence (277 aa):
SSPGLAKFDVFSKAASLNGIDVISTRLWLDKKVETRTPANVFSRFDELRGAGGTFFMLDQLQVSDQGYTKDYGLTTDEERIAEADADAAALWGLEPDDPSCYPGHHKDRGSVLACDFYNSNALMSLSDEDVVKTLTEKLLPEAVGEFKDAKVLDSWVQRYPGAVSWFSPGSYTSRPPLQGAGPDKLPNLKCAGDWVRMGEREHGAKGLCQERAYVSGLEAANALLDSMRLDSMSSGGATATGTKHNVIPVREDEPQVKIGQEVSRNVFSVVPRFWVR

Solvent-accessible surface area (backbone atoms only — not comparable to full-atom values): 16032 Å² total; per-residue (Å²): 137,58,78,79,54,54,74,39,67,54,51,43,38,36,69,68,52,52,46,29,26,32,36,43,32,39,42,33,28,66,44,72,65,84,64,97,56,54,54,54,76,45,71,89,49,78,90,44,63,82,20,39,33,37,42,31,34,49,54,56,54,59,32,43,78,58,63,44,47,96,90,70,62,88,72,88,55,67,67,41,51,52,50,36,41,36,54,52,28,44,77,71,73,44,56,92,82,41,80,62,35,45,95,84,50,58,87,78,59,28,35,36,34,44,35,40,31,40,53,21,68,80,52,69,84,54,52,65,67,57,51,50,45,44,40,56,75,61,46,44,30,73,78,41,64,64,42,67,82,53,46,78,74,46,74,50,72,47,80,35,78,49,68,44,81,44,81,53,95,79,41,72,82,29,37,40,35,28,51,46,81,29,64,94,76,34,46,91,43,58,33,57,34,45,66,41,42,50,72,94,67,58,57,69,69,87,65,80,40,72,66,40,21,53,50,32,38,50,53,24,52,39,51,40,52,53,39,47,40,55,47,15,71,75,68,75,47,82,66,70,83,77,79,71,75,86,82,80,72,56,83,75,76,55,69,70,56,51,51,50,51,52,52,49,52,58,52,60,71,74,47,78,83,87,80,81,129

Foldseek 3Di:
DDPVLCVFPLVVLLVPFWFAKKKKKKFWWQAADDDPDQKDKDDDDVLLVHKIKMKGFQLVVLLCVQFDDPVDDHDPDPVSVLVSLLSLVVLVVDDSPPPCSGPPNCNRGYIMMMMMITNRPVVPPPDPVSVVCCCQVPNVCVNPVSSVPIDTPDMDMDIDHRNHTDDDVPSLSNQHEQQGSHCVPCVQDGDAALRHHDDVQQQPPPDSDPVRRVSSVLVSVQSNLVSQQVVCVVVVHDRDPDDRDDRDHDDDDDPVVVVVVVVVVVVPVPDPPPDDD

pLDDT: mean 83.99, std 14.77, range [33.84, 98.5]

Mean predicted aligned error: 9.31 Å